Protein AF-A0A3N1XYR2-F1 (afdb_monomer_lite)

pLDDT: mean 79.7, std 15.83, range [36.19, 97.31]

Radius of gyration: 29.81 Å; chains: 1; bounding box: 100×72×45 Å

Organism: NCBI:txid1329262

Sequence (202 aa):
MKIKHLEKHWIRKGLLITAIFILFFIIYYNVDYFLSKDEPKESEIMEESDFTYITKQVIDYENDNGKDRNVWETKHSILDSVSFLYKNNKYERDVAGGGIEPIVAFSPETYPETYSFKEQLTESKISGIIYELDLKASERYVASLLNHGYSMRRKILTSVYAEVYLQDAGGDVFRIFCLSDKMLMAQLDEDAPMPSAESYFK

Foldseek 3Di:
DCPVVVVVVVVVVVVVVVVVVVVVVVVVVVVCVVVVVPPDDPDDDDPPPPQKAFAKWKWFQPDDPRDDIWIWTWIAGPVVRWIFIDIPNHTDGTADDDDPAHWDDADLVPDPDADDCPPQQPPDPPDSFKGQAAQVSLSNVVNNQVVVPWDWRMWMIHRFWIWTWTAHPVRWIKIWIHGRGMIGIDIDDPPDDDDDSCVVRD

Secondary structure (DSSP, 8-state):
--HHHHHHHHHHHHHHHHHHHHHHHHHHHHHHHHHGGG---S-------S-EEEEEEEEE--SGGGS--EEEEEEEETTTTEEEEEETTEEEEEEPPPPSPPPP---GGG--SPPP-TTT--B-TTTSSEE---HHHHHHHHHHHHHTT-EEEEEEEESS-EEEEEE-TTS-EEEEEE-SS-EEEEEPPTT-PPPPGGGGG-

Structure (mmCIF, N/CA/C/O backbone):
data_AF-A0A3N1XYR2-F1
#
_entry.id   AF-A0A3N1XYR2-F1
#
loop_
_atom_site.group_PDB
_atom_site.id
_atom_site.type_symbol
_atom_site.label_atom_id
_atom_site.label_alt_id
_atom_site.label_comp_id
_atom_site.label_asym_id
_atom_site.label_entity_id
_atom_site.label_seq_id
_atom_site.pdbx_PDB_ins_code
_atom_site.Cartn_x
_atom_site.Cartn_y
_atom_site.Cartn_z
_atom_site.occupancy
_atom_site.B_iso_or_equiv
_atom_site.auth_seq_id
_atom_site.auth_comp_id
_atom_site.auth_asym_id
_atom_site.auth_atom_id
_atom_site.pdbx_PDB_model_num
ATOM 1 N N . MET A 1 1 ? 73.958 53.771 -2.708 1.00 56.56 1 MET A N 1
ATOM 2 C CA . MET A 1 1 ? 72.814 53.197 -1.959 1.00 56.56 1 MET A CA 1
ATOM 3 C C . MET A 1 1 ? 71.619 52.916 -2.895 1.00 56.56 1 MET A C 1
ATOM 5 O O . MET A 1 1 ? 70.591 53.560 -2.780 1.00 56.56 1 MET A O 1
ATOM 9 N N . LYS A 1 2 ? 71.754 51.992 -3.866 1.00 55.88 2 LYS A N 1
ATOM 10 C CA . LYS A 1 2 ? 70.680 51.620 -4.829 1.00 55.88 2 LYS A CA 1
ATOM 11 C C . LYS A 1 2 ? 70.432 50.101 -4.945 1.00 55.88 2 LYS A C 1
ATOM 13 O O . LYS A 1 2 ? 69.405 49.694 -5.468 1.00 55.88 2 LYS A O 1
ATOM 18 N N . ILE A 1 3 ? 71.325 49.270 -4.399 1.00 56.00 3 ILE A N 1
ATOM 19 C CA . ILE A 1 3 ? 71.298 47.804 -4.557 1.00 56.00 3 ILE A CA 1
ATOM 20 C C . ILE A 1 3 ? 70.192 47.155 -3.699 1.00 56.00 3 ILE A C 1
ATOM 22 O O . ILE A 1 3 ? 69.426 46.340 -4.203 1.00 56.00 3 ILE A O 1
ATOM 26 N N . LYS A 1 4 ? 69.978 47.625 -2.459 1.00 56.88 4 LYS A N 1
ATOM 27 C CA . LYS A 1 4 ? 68.936 47.089 -1.553 1.00 56.88 4 LYS A CA 1
ATOM 28 C C . LYS A 1 4 ? 67.496 47.245 -2.073 1.00 56.88 4 LYS A C 1
ATOM 30 O O . LYS A 1 4 ? 66.604 46.514 -1.650 1.00 56.88 4 LYS A O 1
ATOM 35 N N . HIS A 1 5 ? 67.244 48.203 -2.970 1.00 57.28 5 HIS A N 1
ATOM 36 C CA . HIS A 1 5 ? 65.897 48.452 -3.496 1.00 57.28 5 HIS A CA 1
ATOM 37 C C . HIS A 1 5 ? 65.541 47.526 -4.673 1.00 57.28 5 HIS A C 1
ATOM 39 O O . HIS A 1 5 ? 64.366 47.214 -4.872 1.00 57.28 5 HIS A O 1
ATOM 45 N N . LEU A 1 6 ? 66.551 47.057 -5.414 1.00 57.03 6 LEU A N 1
ATOM 46 C CA . LEU A 1 6 ? 66.394 46.070 -6.483 1.00 57.03 6 LEU A CA 1
ATOM 47 C C . LEU A 1 6 ? 66.132 44.676 -5.902 1.00 57.03 6 LEU A C 1
ATOM 49 O O . LEU A 1 6 ? 65.181 44.023 -6.321 1.00 57.03 6 LEU A O 1
ATOM 53 N N . GLU A 1 7 ? 66.873 44.262 -4.872 1.00 59.50 7 GLU A N 1
ATOM 54 C CA . GLU A 1 7 ? 66.685 42.954 -4.216 1.00 59.50 7 GLU A CA 1
ATOM 55 C C . GLU A 1 7 ? 65.266 42.774 -3.657 1.00 59.50 7 GLU A C 1
ATOM 57 O O . GLU A 1 7 ? 64.618 41.755 -3.892 1.00 59.50 7 GLU A O 1
ATOM 62 N N . LYS A 1 8 ? 64.714 43.806 -3.006 1.00 63.66 8 LYS A N 1
ATOM 63 C CA . LYS A 1 8 ? 63.348 43.763 -2.458 1.00 63.66 8 LYS A CA 1
ATOM 64 C C . LYS A 1 8 ? 62.274 43.657 -3.549 1.00 63.66 8 LYS A C 1
ATOM 66 O O . LYS A 1 8 ? 61.206 43.097 -3.305 1.00 63.66 8 LYS A O 1
ATOM 71 N N . HIS A 1 9 ? 62.546 44.172 -4.751 1.00 66.50 9 HIS A N 1
ATOM 72 C CA . HIS A 1 9 ? 61.637 44.054 -5.890 1.00 66.50 9 HIS A CA 1
ATOM 73 C C . HIS A 1 9 ? 61.650 42.635 -6.478 1.00 66.50 9 HIS A C 1
ATOM 75 O O . HIS A 1 9 ? 60.581 42.093 -6.775 1.00 66.50 9 HIS A O 1
ATOM 81 N N . TRP A 1 10 ? 62.830 42.025 -6.610 1.00 71.25 10 TRP A N 1
ATOM 82 C CA . TRP A 1 10 ? 62.974 40.655 -7.107 1.00 71.25 10 TRP A CA 1
ATOM 83 C C . TRP A 1 10 ? 62.376 39.628 -6.141 1.00 71.25 10 TRP A C 1
ATOM 85 O O . TRP A 1 10 ? 61.645 38.745 -6.581 1.00 71.25 10 TRP A O 1
ATOM 95 N N . ILE A 1 11 ? 62.552 39.819 -4.828 1.00 72.19 11 ILE A N 1
ATOM 96 C CA . ILE A 1 11 ? 61.941 38.960 -3.798 1.00 72.19 11 ILE A CA 1
ATOM 97 C C . ILE A 1 11 ? 60.405 39.028 -3.849 1.00 72.19 11 ILE A C 1
ATOM 99 O O . ILE A 1 11 ? 59.736 38.000 -3.788 1.00 72.19 11 ILE A O 1
ATOM 103 N N . ARG A 1 12 ? 59.822 40.225 -4.024 1.00 70.94 12 ARG A N 1
ATOM 104 C CA . ARG A 1 12 ? 58.359 40.393 -4.139 1.00 70.94 12 ARG A CA 1
ATOM 105 C C . ARG A 1 12 ? 57.783 39.760 -5.408 1.00 70.94 12 ARG A C 1
ATOM 107 O O . ARG A 1 12 ? 56.710 39.171 -5.348 1.00 70.94 12 ARG A O 1
ATOM 114 N N . LYS A 1 13 ? 58.489 39.866 -6.539 1.00 75.62 13 LYS A N 1
ATOM 115 C CA . LYS A 1 13 ? 58.089 39.214 -7.798 1.00 75.62 13 LYS A CA 1
ATOM 116 C C . LYS A 1 13 ? 58.201 37.689 -7.705 1.00 75.62 13 LYS A C 1
ATOM 118 O O . LYS A 1 13 ? 57.299 37.005 -8.173 1.00 75.62 13 LYS A O 1
ATOM 123 N N . GLY A 1 14 ? 59.242 37.174 -7.047 1.00 77.50 14 GLY A N 1
ATOM 124 C CA . GLY A 1 14 ? 59.397 35.742 -6.776 1.00 77.50 14 GLY A CA 1
ATOM 125 C C . GLY A 1 14 ? 58.247 35.182 -5.937 1.00 77.50 14 GLY A C 1
ATOM 126 O O . GLY A 1 14 ? 57.616 34.219 -6.349 1.00 77.50 14 GLY A O 1
ATOM 127 N N . LEU A 1 15 ? 57.899 35.847 -4.829 1.00 80.06 15 LEU A N 1
ATOM 128 C CA . LEU A 1 15 ? 56.771 35.456 -3.968 1.00 80.06 15 LEU A CA 1
ATOM 129 C C . LEU A 1 15 ? 55.428 35.420 -4.710 1.00 80.06 15 LEU A C 1
ATOM 131 O O . LEU A 1 15 ? 54.636 34.506 -4.490 1.00 80.06 15 LEU A O 1
ATOM 135 N N . LEU A 1 16 ? 55.181 36.385 -5.603 1.00 81.00 16 LEU A N 1
ATOM 136 C CA . LEU A 1 16 ? 53.960 36.420 -6.410 1.00 81.00 16 LEU A CA 1
ATOM 137 C C . LEU A 1 16 ? 53.883 35.220 -7.367 1.00 81.00 16 LEU A C 1
ATOM 139 O O . LEU A 1 16 ? 52.841 34.582 -7.472 1.00 81.00 16 LEU A O 1
ATOM 143 N N . ILE A 1 17 ? 54.992 34.892 -8.036 1.00 83.06 17 ILE A N 1
ATOM 144 C CA . ILE A 1 17 ? 55.057 33.757 -8.966 1.00 83.06 17 ILE A CA 1
ATOM 145 C C . ILE A 1 17 ? 54.845 32.442 -8.209 1.00 83.06 17 ILE A C 1
ATOM 147 O O . ILE A 1 17 ? 54.039 31.621 -8.639 1.00 83.06 17 ILE A O 1
ATOM 151 N N . THR A 1 18 ? 55.486 32.262 -7.051 1.00 82.31 18 THR A N 1
ATOM 152 C CA . THR A 1 18 ? 55.296 31.059 -6.227 1.00 82.31 18 THR A CA 1
ATOM 153 C C . THR A 1 18 ? 53.848 30.917 -5.753 1.00 82.31 18 THR A C 1
ATOM 155 O O . THR A 1 18 ? 53.301 29.819 -5.796 1.00 82.31 18 THR A O 1
ATOM 158 N N . ALA A 1 19 ? 53.193 32.015 -5.361 1.00 83.19 19 ALA A N 1
ATOM 159 C CA . ALA A 1 19 ? 51.785 31.992 -4.963 1.00 83.19 19 ALA A CA 1
ATOM 160 C C . ALA A 1 19 ? 50.853 31.584 -6.119 1.00 83.19 19 ALA A C 1
ATOM 162 O O . ALA A 1 19 ? 49.923 30.809 -5.908 1.00 83.19 19 ALA A O 1
ATOM 163 N N . ILE A 1 20 ? 51.129 32.048 -7.344 1.00 86.62 20 ILE A N 1
ATOM 164 C CA . ILE A 1 20 ? 50.373 31.656 -8.545 1.00 86.62 20 ILE A CA 1
ATOM 165 C C . ILE A 1 20 ? 50.565 30.164 -8.846 1.00 86.62 20 ILE A C 1
ATOM 167 O O . ILE A 1 20 ? 49.587 29.478 -9.134 1.00 86.62 20 ILE A O 1
ATOM 171 N N . PHE A 1 21 ? 51.791 29.645 -8.733 1.00 85.31 21 PHE A N 1
ATOM 172 C CA . PHE A 1 21 ? 52.062 28.215 -8.918 1.00 85.31 21 PHE A CA 1
ATOM 173 C C . PHE A 1 21 ? 51.340 27.348 -7.882 1.00 85.31 21 PHE A C 1
ATOM 175 O O . PHE A 1 21 ? 50.757 26.333 -8.249 1.00 85.31 21 PHE A O 1
ATOM 182 N N . ILE A 1 22 ? 51.319 27.762 -6.610 1.00 86.44 22 ILE A N 1
ATOM 183 C CA . ILE A 1 22 ? 50.578 27.055 -5.555 1.00 86.44 22 ILE A CA 1
ATOM 184 C C . ILE A 1 22 ? 49.074 27.068 -5.855 1.00 86.44 22 ILE A C 1
ATOM 186 O O . ILE A 1 22 ? 48.427 26.033 -5.737 1.00 86.44 22 ILE A O 1
ATOM 190 N N . LEU A 1 23 ? 48.520 28.205 -6.288 1.00 84.44 23 LEU A N 1
ATOM 191 C CA . LEU A 1 23 ? 47.105 28.304 -6.651 1.00 84.44 23 LEU A CA 1
ATOM 192 C C . LEU A 1 23 ? 46.758 27.378 -7.826 1.00 84.44 23 LEU A C 1
ATOM 194 O O . LEU A 1 23 ? 45.769 26.654 -7.759 1.00 84.44 23 LEU A O 1
ATOM 198 N N . PHE A 1 24 ? 47.594 27.354 -8.869 1.00 82.00 24 PHE A N 1
ATOM 199 C CA . PHE A 1 24 ? 47.431 26.431 -9.995 1.00 82.00 24 PHE A CA 1
ATOM 200 C C . PHE A 1 24 ? 47.515 24.973 -9.557 1.00 82.00 24 PHE A C 1
ATOM 202 O O . PHE A 1 24 ? 46.719 24.164 -10.015 1.00 82.00 24 PHE A O 1
ATOM 209 N N . PHE A 1 25 ? 48.435 24.641 -8.651 1.00 80.50 25 PHE A N 1
ATOM 210 C CA . PHE A 1 25 ? 48.581 23.288 -8.125 1.00 80.50 25 PHE A CA 1
ATOM 211 C C . PHE A 1 25 ? 47.359 22.863 -7.302 1.00 80.50 25 PHE A C 1
ATOM 213 O O . PHE A 1 25 ? 46.893 21.739 -7.443 1.00 80.50 25 PHE A O 1
ATOM 220 N N . ILE A 1 26 ? 46.789 23.772 -6.501 1.00 80.12 26 ILE A N 1
ATOM 221 C CA . ILE A 1 26 ? 45.540 23.536 -5.763 1.00 80.12 26 ILE A CA 1
ATOM 222 C C . ILE A 1 26 ? 44.378 23.328 -6.736 1.00 80.12 26 ILE A C 1
ATOM 224 O O . ILE A 1 26 ? 43.613 22.387 -6.552 1.00 80.12 26 ILE A O 1
ATOM 228 N N . ILE A 1 27 ? 44.239 24.165 -7.768 1.00 78.81 27 ILE A N 1
ATOM 229 C CA . ILE A 1 27 ? 43.181 24.006 -8.778 1.00 78.81 27 ILE A CA 1
ATOM 230 C C . ILE A 1 27 ? 43.360 22.681 -9.519 1.00 78.81 27 ILE A C 1
ATOM 232 O O . ILE A 1 27 ? 42.403 21.929 -9.619 1.00 78.81 27 ILE A O 1
ATOM 236 N N . TYR A 1 28 ? 44.576 22.365 -9.967 1.00 79.00 28 TYR A N 1
ATOM 237 C CA . TYR A 1 28 ? 44.895 21.119 -10.658 1.00 79.00 28 TYR A CA 1
ATOM 238 C C . TYR A 1 28 ? 44.553 19.897 -9.796 1.00 79.00 28 TYR A C 1
ATOM 240 O O . TYR A 1 28 ? 43.815 19.032 -10.248 1.00 79.00 28 TYR A O 1
ATOM 248 N N . TYR A 1 29 ? 44.975 19.868 -8.527 1.00 73.00 29 TYR A N 1
ATOM 249 C CA . TYR A 1 29 ? 44.638 18.770 -7.615 1.00 73.00 29 TYR A CA 1
ATOM 250 C C . TYR A 1 29 ? 43.150 18.697 -7.271 1.00 73.00 29 TYR A C 1
ATOM 252 O O . TYR A 1 29 ? 42.635 17.600 -7.102 1.00 73.00 29 TYR A O 1
ATOM 260 N N . ASN A 1 30 ? 42.443 19.826 -7.154 1.00 71.56 30 ASN A N 1
ATOM 261 C CA . ASN A 1 30 ? 40.997 19.802 -6.916 1.00 71.56 30 ASN A CA 1
ATOM 262 C C . ASN A 1 30 ? 40.219 19.380 -8.167 1.00 71.56 30 ASN A C 1
ATOM 264 O O . ASN A 1 30 ? 39.199 18.716 -8.029 1.00 71.56 30 ASN A O 1
ATOM 268 N N . VAL A 1 31 ? 40.696 19.729 -9.365 1.00 65.81 31 VAL A N 1
ATOM 269 C CA . VAL A 1 31 ? 40.122 19.291 -10.643 1.00 65.81 31 VAL A CA 1
ATOM 270 C C . VAL A 1 31 ? 40.383 17.804 -10.857 1.00 65.81 31 VAL A C 1
ATOM 272 O O . VAL A 1 31 ? 39.429 17.089 -11.121 1.00 65.81 31 VAL A O 1
ATOM 275 N N . ASP A 1 32 ? 41.601 17.304 -10.632 1.00 56.00 32 ASP A N 1
ATOM 276 C CA . ASP A 1 32 ? 41.882 15.859 -10.667 1.00 56.00 32 ASP A CA 1
ATOM 277 C C . ASP A 1 32 ? 41.123 15.108 -9.560 1.00 56.00 32 ASP A C 1
ATOM 279 O O . ASP A 1 32 ? 40.645 14.003 -9.789 1.00 56.00 32 ASP A O 1
ATOM 283 N N . TYR A 1 33 ? 40.923 15.696 -8.375 1.00 58.66 33 TYR A N 1
ATOM 284 C CA . TYR A 1 33 ? 40.083 15.108 -7.320 1.00 58.66 33 TYR A CA 1
ATOM 285 C C . TYR A 1 33 ? 38.590 15.075 -7.693 1.00 58.66 33 TYR A C 1
ATOM 287 O O . TYR A 1 33 ? 37.883 14.145 -7.308 1.00 58.66 33 TYR A O 1
ATOM 295 N N . PHE A 1 34 ? 38.102 16.069 -8.442 1.00 52.56 34 PHE A N 1
ATOM 296 C CA . PHE A 1 34 ? 36.735 16.081 -8.969 1.00 52.56 34 PHE A CA 1
ATOM 297 C C . PHE A 1 34 ? 36.566 15.125 -10.156 1.00 52.56 34 PHE A C 1
ATOM 299 O O . PHE A 1 34 ? 35.554 14.444 -10.224 1.00 52.56 34 PHE A O 1
ATOM 306 N N . LEU A 1 35 ? 37.558 15.021 -11.045 1.00 53.09 35 LEU A N 1
ATOM 307 C CA . LEU A 1 35 ? 37.514 14.160 -12.232 1.00 53.09 35 LEU A CA 1
ATOM 308 C C . LEU A 1 35 ? 37.798 12.683 -11.914 1.00 53.09 35 LEU A C 1
ATOM 310 O O . LEU A 1 35 ? 37.246 11.809 -12.567 1.00 53.09 35 LEU A O 1
ATOM 314 N N . SER A 1 36 ? 38.599 12.384 -10.886 1.00 51.91 36 SER A N 1
ATOM 315 C CA . SER A 1 36 ? 38.842 11.002 -10.423 1.00 51.91 36 SER A CA 1
ATOM 316 C C . SER A 1 36 ? 37.710 10.429 -9.567 1.00 51.91 36 SER A C 1
ATOM 318 O O . SER A 1 36 ? 37.694 9.230 -9.293 1.00 51.91 36 SER A O 1
ATOM 320 N N . LYS A 1 37 ? 36.744 11.258 -9.147 1.00 48.69 37 LYS A N 1
ATOM 321 C CA . LYS A 1 37 ? 35.503 10.783 -8.515 1.00 48.69 37 LYS A CA 1
ATOM 322 C C . LYS A 1 37 ? 34.481 10.230 -9.511 1.00 48.69 37 LYS A C 1
ATOM 324 O O . LYS A 1 37 ? 33.590 9.513 -9.068 1.00 48.69 37 LYS A O 1
ATOM 329 N N . ASP A 1 38 ? 34.670 10.499 -10.801 1.00 49.88 38 ASP A N 1
ATOM 330 C CA . ASP A 1 38 ? 33.810 10.046 -11.898 1.00 49.88 38 ASP A CA 1
ATOM 331 C C . ASP A 1 38 ? 34.507 9.001 -12.794 1.00 49.88 38 ASP A C 1
ATOM 333 O O . ASP A 1 38 ? 34.094 8.773 -13.930 1.00 49.88 38 ASP A O 1
ATOM 337 N N . GLU A 1 39 ? 35.561 8.330 -12.307 1.00 45.38 39 GLU A N 1
ATOM 338 C CA . GLU A 1 39 ? 36.011 7.098 -12.958 1.00 45.38 39 GLU A CA 1
ATOM 339 C C . GLU A 1 39 ? 34.993 5.984 -12.668 1.00 45.38 39 GLU A C 1
ATOM 341 O O . GLU A 1 39 ? 34.783 5.628 -11.500 1.00 45.38 39 GLU A O 1
ATOM 346 N N . PRO A 1 40 ? 34.346 5.408 -13.698 1.00 36.19 40 PRO A N 1
ATOM 347 C CA . PRO A 1 40 ? 33.392 4.341 -13.489 1.00 36.19 40 PRO A CA 1
ATOM 348 C C . PRO A 1 40 ? 34.160 3.112 -13.010 1.00 36.19 40 PRO A C 1
ATOM 350 O O . PRO A 1 40 ? 34.975 2.534 -13.731 1.00 36.19 40 PRO A O 1
ATOM 353 N N . LYS A 1 41 ? 33.884 2.693 -11.774 1.00 40.66 41 LYS A N 1
ATOM 354 C CA . LYS A 1 41 ? 34.184 1.326 -11.359 1.00 40.66 41 LYS A CA 1
ATOM 355 C C . LYS A 1 41 ? 33.387 0.401 -12.269 1.00 40.66 41 LYS A C 1
ATOM 357 O O . LYS A 1 41 ? 32.160 0.447 -12.280 1.00 40.66 41 LYS A O 1
ATOM 362 N N . GLU A 1 42 ? 34.092 -0.420 -13.039 1.00 44.69 42 GLU A N 1
ATOM 363 C CA . GLU A 1 42 ? 33.480 -1.553 -13.719 1.00 44.69 42 GLU A CA 1
ATOM 364 C C . GLU A 1 42 ? 32.695 -2.401 -12.706 1.00 44.69 42 GLU A C 1
ATOM 366 O O . GLU A 1 42 ? 33.172 -2.677 -11.606 1.00 44.69 42 GLU A O 1
ATOM 371 N N . SER A 1 43 ? 31.504 -2.806 -13.157 1.00 52.66 43 SER A N 1
ATOM 372 C CA . SER A 1 43 ? 30.446 -3.586 -12.505 1.00 52.66 43 SER A CA 1
ATOM 373 C C . SER A 1 43 ? 29.542 -2.841 -11.514 1.00 52.66 43 SER A C 1
ATOM 375 O O . SER A 1 43 ? 29.848 -2.777 -10.331 1.00 52.66 43 SER A O 1
ATOM 377 N N . GLU A 1 44 ? 28.377 -2.384 -11.991 1.00 41.62 44 GLU A N 1
ATOM 378 C CA . GLU A 1 44 ? 27.053 -2.798 -11.485 1.00 41.62 44 GLU A CA 1
ATOM 379 C C . GLU A 1 44 ? 25.921 -2.127 -12.290 1.00 41.62 44 GLU A C 1
ATOM 381 O O . GLU A 1 44 ? 25.797 -0.915 -12.280 1.00 41.62 44 GLU A O 1
ATOM 386 N N . ILE A 1 45 ? 25.112 -2.967 -12.955 1.00 44.31 45 ILE A N 1
ATOM 387 C CA . ILE A 1 45 ? 23.672 -2.817 -13.253 1.00 44.31 45 ILE A CA 1
ATOM 388 C C . ILE A 1 45 ? 23.252 -1.575 -14.068 1.00 44.31 45 ILE A C 1
ATOM 390 O O . ILE A 1 45 ? 23.389 -0.443 -13.633 1.00 44.31 45 ILE A O 1
ATOM 394 N N . MET A 1 46 ? 22.674 -1.838 -15.249 1.00 40.41 46 MET A N 1
ATOM 395 C CA . MET A 1 46 ? 21.991 -0.888 -16.142 1.00 40.41 46 MET A CA 1
ATOM 396 C C . MET A 1 46 ? 21.425 0.343 -15.415 1.00 40.41 46 MET A C 1
ATOM 398 O O . MET A 1 46 ? 20.527 0.201 -14.586 1.00 40.41 46 MET A O 1
ATOM 402 N N . GLU A 1 47 ? 21.889 1.539 -15.789 1.00 45.47 47 GLU A N 1
ATOM 403 C CA . GLU A 1 47 ? 21.126 2.767 -15.566 1.00 45.47 47 GLU A CA 1
ATOM 404 C C . GLU A 1 47 ? 19.758 2.585 -16.240 1.00 45.47 47 GLU A C 1
ATOM 406 O O . GLU A 1 47 ? 19.652 2.516 -17.467 1.00 45.47 47 GLU A O 1
ATOM 411 N N . GLU A 1 48 ? 18.719 2.405 -15.419 1.00 51.03 48 GLU A N 1
ATOM 412 C CA . GLU A 1 48 ? 17.320 2.387 -15.839 1.00 51.03 48 GLU A CA 1
ATOM 413 C C . GLU A 1 48 ? 17.043 3.657 -16.644 1.00 51.03 48 GLU A C 1
ATOM 415 O O . GLU A 1 48 ? 17.065 4.765 -16.117 1.00 51.03 48 GLU A O 1
ATOM 420 N N . SER A 1 49 ? 16.787 3.489 -17.939 1.00 50.06 49 SER A N 1
ATOM 421 C CA . SER A 1 49 ? 16.342 4.561 -18.822 1.00 50.06 49 SER A CA 1
ATOM 422 C C . SER A 1 49 ? 15.131 5.291 -18.227 1.00 50.06 49 SER A C 1
ATOM 424 O O . SER A 1 49 ? 14.213 4.625 -17.740 1.00 50.06 49 SER A O 1
ATOM 426 N N . ASP A 1 50 ? 15.096 6.621 -18.373 1.00 60.25 50 ASP A N 1
ATOM 427 C CA . ASP A 1 50 ? 14.073 7.605 -17.947 1.00 60.25 50 ASP A CA 1
ATOM 428 C C . ASP A 1 50 ? 12.592 7.303 -18.321 1.00 60.25 50 ASP A C 1
ATOM 430 O O . ASP A 1 50 ? 11.710 8.141 -18.142 1.00 60.25 50 ASP A O 1
ATOM 434 N N . PHE A 1 51 ? 12.276 6.117 -18.845 1.00 72.69 51 PHE A N 1
ATOM 435 C CA . PHE A 1 51 ? 10.968 5.719 -19.376 1.00 72.69 51 PHE A CA 1
ATOM 436 C C . PHE A 1 51 ? 10.372 4.490 -18.673 1.00 72.69 51 PHE A C 1
ATOM 438 O O . PHE A 1 51 ? 9.666 3.694 -19.301 1.00 72.69 51 PHE A O 1
ATOM 445 N N . THR A 1 52 ? 10.661 4.317 -17.381 1.00 80.25 52 THR A N 1
ATOM 446 C CA . THR A 1 52 ? 10.077 3.251 -16.555 1.00 80.25 52 THR A CA 1
ATOM 447 C C . THR A 1 52 ? 9.124 3.805 -15.495 1.00 80.25 52 THR A C 1
ATOM 449 O O . THR A 1 52 ? 9.409 4.809 -14.847 1.00 80.25 52 THR A O 1
ATOM 452 N N . TYR A 1 53 ? 7.979 3.143 -15.305 1.00 85.31 53 TYR A N 1
ATOM 453 C CA . TYR A 1 53 ? 6.985 3.503 -14.284 1.00 85.31 53 TYR A CA 1
ATOM 454 C C . TYR A 1 53 ? 6.747 2.341 -13.334 1.00 85.31 53 TYR A C 1
ATOM 456 O O . TYR A 1 53 ? 6.543 1.210 -13.777 1.00 85.31 53 TYR A O 1
ATOM 464 N N . ILE A 1 54 ? 6.702 2.620 -12.030 1.00 87.19 54 ILE A N 1
ATOM 465 C CA . ILE A 1 54 ? 6.168 1.665 -11.056 1.00 87.19 54 ILE A CA 1
ATOM 466 C C . ILE A 1 54 ? 4.649 1.631 -11.237 1.00 87.19 54 ILE A C 1
ATOM 468 O O . ILE A 1 54 ? 3.971 2.641 -11.050 1.00 87.19 54 ILE A O 1
ATOM 472 N N . THR A 1 55 ? 4.128 0.463 -11.600 1.00 88.88 55 THR A N 1
ATOM 473 C CA . THR A 1 55 ? 2.699 0.232 -11.903 1.00 88.88 55 THR A CA 1
ATOM 474 C C . THR A 1 55 ? 1.987 -0.520 -10.779 1.00 88.88 55 THR A C 1
ATOM 476 O O . THR A 1 55 ? 0.768 -0.436 -10.615 1.00 88.88 55 THR A O 1
ATOM 479 N N . LYS A 1 56 ? 2.759 -1.237 -9.955 1.00 92.94 56 LYS A N 1
ATOM 480 C CA . LYS A 1 56 ? 2.290 -1.916 -8.751 1.00 92.94 56 LYS A CA 1
ATOM 481 C C . LYS A 1 56 ? 3.422 -2.027 -7.745 1.00 92.94 56 LYS A C 1
ATOM 483 O O . LYS A 1 56 ? 4.537 -2.374 -8.128 1.00 92.94 56 LYS A O 1
ATOM 488 N N . GLN A 1 57 ? 3.126 -1.785 -6.475 1.00 94.88 57 GLN A N 1
ATOM 489 C CA . GLN A 1 57 ? 4.077 -1.924 -5.377 1.00 94.88 57 GLN A CA 1
ATOM 490 C C . GLN A 1 57 ? 3.415 -2.663 -4.214 1.00 94.88 57 GLN A C 1
ATOM 492 O O . GLN A 1 57 ? 2.289 -2.349 -3.838 1.00 94.88 57 GLN A O 1
ATOM 497 N N . VAL A 1 58 ? 4.110 -3.635 -3.632 1.00 95.12 58 VAL A N 1
ATOM 498 C CA . VAL A 1 58 ? 3.721 -4.307 -2.390 1.00 95.12 58 VAL A CA 1
ATOM 499 C C . VAL A 1 58 ? 4.857 -4.133 -1.392 1.00 95.12 58 VAL A C 1
ATOM 501 O O . VAL A 1 58 ? 5.950 -4.650 -1.601 1.00 95.12 58 VAL A O 1
ATOM 504 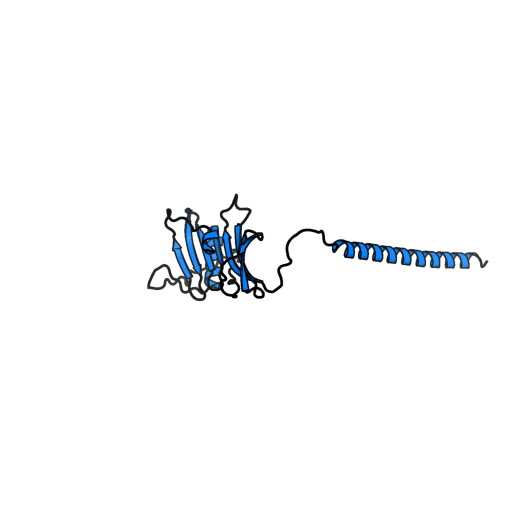N N . ILE A 1 59 ? 4.596 -3.408 -0.309 1.00 94.31 59 ILE A N 1
ATOM 505 C CA . ILE A 1 59 ? 5.521 -3.213 0.806 1.00 94.31 59 ILE A CA 1
ATOM 506 C C . ILE A 1 59 ? 5.059 -4.094 1.956 1.00 94.31 59 ILE A C 1
ATOM 508 O O . ILE A 1 59 ? 3.987 -3.884 2.524 1.00 94.31 59 ILE A O 1
ATOM 512 N N . ASP A 1 60 ? 5.878 -5.074 2.294 1.00 92.38 60 ASP A N 1
ATOM 513 C CA . ASP A 1 60 ? 5.652 -6.008 3.378 1.00 92.38 60 ASP A CA 1
ATOM 514 C C . ASP A 1 60 ? 6.527 -5.644 4.582 1.00 92.38 60 ASP A C 1
ATOM 516 O O . ASP A 1 60 ? 7.753 -5.534 4.473 1.00 92.38 60 ASP A O 1
ATOM 520 N N . TYR A 1 61 ? 5.875 -5.425 5.719 1.00 88.25 61 TYR A N 1
ATOM 521 C CA . TYR A 1 61 ? 6.491 -4.966 6.962 1.00 88.25 61 TYR A CA 1
ATOM 522 C C . TYR A 1 61 ? 6.706 -6.123 7.950 1.00 88.25 61 TYR A C 1
ATOM 524 O O . TYR A 1 61 ? 7.233 -5.902 9.038 1.00 88.25 61 TYR A O 1
ATOM 532 N N . GLU A 1 62 ? 6.321 -7.351 7.586 1.00 77.75 62 GLU A N 1
ATOM 533 C CA . GLU A 1 62 ? 6.380 -8.517 8.477 1.00 77.75 62 GLU A CA 1
ATOM 534 C C . GLU A 1 62 ? 7.777 -9.150 8.604 1.00 77.75 62 GLU A C 1
ATOM 536 O O . GLU A 1 62 ? 7.968 -10.050 9.420 1.00 77.75 62 GLU A O 1
ATOM 541 N N . ASN A 1 63 ? 8.766 -8.707 7.822 1.00 59.12 63 ASN A N 1
ATOM 542 C CA . ASN A 1 63 ? 10.037 -9.420 7.703 1.00 59.12 63 ASN A CA 1
ATOM 543 C C . ASN A 1 63 ? 11.062 -9.100 8.821 1.00 59.12 63 ASN A C 1
ATOM 545 O O . ASN A 1 63 ? 11.255 -7.951 9.219 1.00 59.12 63 ASN A O 1
ATOM 549 N N . ASP A 1 64 ? 11.711 -10.167 9.313 1.00 45.97 64 ASP A N 1
ATOM 550 C CA . ASP A 1 64 ? 12.887 -10.259 10.197 1.00 45.97 64 ASP A CA 1
ATOM 551 C C . ASP A 1 64 ? 13.174 -9.057 11.121 1.00 45.97 64 ASP A C 1
ATOM 553 O O . ASP A 1 64 ? 14.013 -8.196 10.852 1.00 45.97 64 ASP A O 1
ATOM 557 N N . ASN A 1 65 ? 12.547 -9.060 12.302 1.00 46.12 65 ASN A N 1
ATOM 558 C CA . ASN A 1 65 ? 12.855 -8.151 13.418 1.00 46.12 65 ASN A CA 1
ATOM 559 C C . ASN A 1 65 ? 12.556 -6.658 13.169 1.00 46.12 65 ASN A C 1
ATOM 561 O O . ASN A 1 65 ? 13.103 -5.798 13.867 1.00 46.12 65 ASN A O 1
ATOM 565 N N . GLY A 1 66 ? 11.680 -6.337 12.211 1.00 49.22 66 GLY A N 1
ATOM 566 C CA . GLY A 1 66 ? 11.099 -4.998 12.056 1.00 49.22 66 GLY A CA 1
ATOM 567 C C . GLY A 1 66 ? 12.049 -3.934 11.500 1.00 49.22 66 GLY A C 1
ATOM 568 O O . GLY A 1 66 ? 11.753 -2.744 11.618 1.00 49.22 66 GLY A O 1
ATOM 569 N N . LYS A 1 67 ? 13.192 -4.334 10.921 1.00 51.19 67 LYS A N 1
ATOM 570 C CA . LYS A 1 67 ? 14.185 -3.398 10.363 1.00 51.19 67 LYS A CA 1
ATOM 571 C C . LYS A 1 67 ? 14.198 -3.333 8.839 1.00 51.19 67 LYS A C 1
ATOM 573 O O . LYS A 1 67 ? 14.398 -2.240 8.319 1.00 51.19 67 LYS A O 1
ATOM 578 N N . ASP A 1 68 ? 13.894 -4.431 8.148 1.00 65.50 68 ASP A N 1
ATOM 579 C CA . ASP A 1 68 ? 13.932 -4.481 6.686 1.00 65.50 68 ASP A CA 1
ATOM 580 C C . ASP A 1 68 ? 12.544 -4.771 6.106 1.00 65.50 68 ASP A C 1
ATOM 582 O O . ASP A 1 68 ? 11.948 -5.824 6.330 1.00 65.50 68 ASP A O 1
ATOM 586 N N . ARG A 1 69 ? 12.020 -3.804 5.346 1.00 82.50 69 ARG A N 1
ATOM 587 C CA . ARG A 1 69 ? 10.764 -3.949 4.602 1.00 82.50 69 ARG A CA 1
ATOM 588 C C . ARG A 1 69 ? 11.058 -4.680 3.300 1.00 82.50 69 ARG A C 1
ATOM 590 O O . ARG A 1 69 ? 11.970 -4.288 2.575 1.00 82.50 69 ARG A O 1
ATOM 597 N N . ASN A 1 70 ? 10.259 -5.689 2.975 1.00 89.62 70 ASN A N 1
ATOM 598 C CA . ASN A 1 70 ? 10.318 -6.318 1.662 1.00 89.62 70 ASN A CA 1
ATOM 599 C C . ASN A 1 70 ? 9.454 -5.529 0.686 1.00 89.62 70 ASN A C 1
ATOM 601 O O . ASN A 1 70 ? 8.236 -5.475 0.834 1.00 89.62 70 ASN A O 1
ATOM 605 N N . VAL A 1 71 ? 10.076 -4.951 -0.329 1.00 93.31 71 VAL A N 1
ATOM 606 C CA . VAL A 1 71 ? 9.401 -4.185 -1.371 1.00 93.31 71 VAL A CA 1
ATOM 607 C C . VAL A 1 71 ? 9.393 -5.005 -2.651 1.00 93.31 71 VAL A C 1
ATOM 609 O O . VAL A 1 71 ? 10.447 -5.377 -3.157 1.00 93.31 71 VAL A O 1
ATOM 612 N N . TRP A 1 72 ? 8.208 -5.291 -3.171 1.00 94.25 72 TRP A N 1
ATOM 613 C CA . TRP A 1 72 ? 8.014 -5.888 -4.486 1.00 94.25 72 TRP A CA 1
ATOM 614 C C . TRP A 1 72 ? 7.412 -4.854 -5.421 1.00 94.25 72 TRP A C 1
ATOM 616 O O . TRP A 1 72 ? 6.440 -4.195 -5.055 1.00 94.25 72 TRP A O 1
ATOM 626 N N . GLU A 1 73 ? 7.949 -4.726 -6.626 1.00 93.75 73 GLU A N 1
ATOM 627 C CA . GLU A 1 73 ? 7.546 -3.692 -7.578 1.00 93.75 73 GLU A CA 1
ATOM 628 C C . GLU A 1 73 ? 7.465 -4.245 -8.988 1.00 93.75 73 GLU A C 1
ATOM 630 O O . GLU A 1 73 ? 8.348 -4.972 -9.432 1.00 93.75 73 GLU A O 1
ATOM 635 N N . THR A 1 74 ? 6.429 -3.856 -9.723 1.00 92.31 74 THR A N 1
ATOM 636 C CA . THR A 1 74 ? 6.413 -4.007 -11.178 1.00 92.31 74 THR A CA 1
ATOM 637 C C . THR A 1 74 ? 6.783 -2.686 -11.822 1.00 92.31 74 THR A C 1
ATOM 639 O O . THR A 1 74 ? 6.064 -1.697 -11.650 1.00 92.31 74 THR A O 1
ATOM 642 N N . LYS A 1 75 ? 7.869 -2.684 -12.594 1.00 90.50 75 LYS A N 1
ATOM 643 C CA . LYS A 1 75 ? 8.284 -1.548 -13.419 1.00 90.50 75 LYS A CA 1
ATOM 644 C C . LYS A 1 75 ? 7.943 -1.831 -14.876 1.00 90.50 75 LYS A C 1
ATOM 646 O O . LYS A 1 75 ? 8.314 -2.878 -15.398 1.00 90.50 75 LYS A O 1
ATOM 651 N N . HIS A 1 76 ? 7.214 -0.932 -15.523 1.00 88.75 76 HIS A N 1
ATOM 652 C CA . HIS A 1 76 ? 6.873 -1.035 -16.941 1.00 88.75 76 HIS A CA 1
ATOM 653 C C . HIS A 1 76 ? 7.785 -0.129 -17.770 1.00 88.75 76 HIS A C 1
ATOM 655 O O . HIS A 1 76 ? 7.812 1.077 -17.522 1.00 88.75 76 HIS A O 1
ATOM 661 N N . SER A 1 77 ? 8.508 -0.701 -18.736 1.00 86.25 77 SER A N 1
ATOM 662 C CA . SER A 1 77 ? 9.294 0.036 -19.735 1.00 86.25 77 SER A CA 1
ATOM 663 C C . SER A 1 77 ? 8.386 0.454 -20.886 1.00 86.25 77 SER A C 1
ATOM 665 O O . SER A 1 77 ? 7.851 -0.404 -21.589 1.00 86.25 77 SER A O 1
ATOM 667 N N . ILE A 1 78 ? 8.236 1.763 -21.117 1.00 81.75 78 ILE A N 1
ATOM 668 C CA . ILE A 1 78 ? 7.494 2.264 -22.288 1.00 81.75 78 ILE A CA 1
ATOM 669 C C . ILE A 1 78 ? 8.193 1.860 -23.591 1.00 81.75 78 ILE A C 1
ATOM 671 O O . ILE A 1 78 ? 7.525 1.556 -24.577 1.00 81.75 78 ILE A O 1
ATOM 675 N N . LEU A 1 79 ? 9.529 1.861 -23.603 1.00 81.69 79 LEU A N 1
ATOM 676 C CA . LEU A 1 79 ? 10.317 1.592 -24.807 1.00 81.69 79 LEU A CA 1
ATOM 677 C C . LEU A 1 79 ? 10.121 0.159 -25.295 1.00 81.69 79 LEU A C 1
ATOM 679 O O . LEU A 1 79 ? 9.875 -0.066 -26.479 1.00 81.69 79 LEU A O 1
ATOM 683 N N . ASP A 1 80 ? 10.186 -0.789 -24.367 1.00 79.94 80 ASP A N 1
ATOM 684 C CA . ASP A 1 80 ? 10.123 -2.213 -24.691 1.00 79.94 80 ASP A CA 1
ATOM 685 C C . ASP A 1 80 ? 8.692 -2.752 -24.621 1.00 79.94 80 ASP A C 1
ATOM 687 O O . ASP A 1 80 ? 8.416 -3.841 -25.117 1.00 79.94 80 ASP A O 1
ATOM 691 N N . SER A 1 81 ? 7.765 -1.992 -24.019 1.00 82.62 81 SER A N 1
ATOM 692 C CA . SER A 1 81 ? 6.408 -2.448 -23.687 1.00 82.62 81 SER A CA 1
ATOM 693 C C . SER A 1 81 ? 6.408 -3.737 -22.849 1.00 82.62 81 SER A C 1
ATOM 695 O O . SER A 1 81 ? 5.495 -4.559 -22.945 1.00 82.62 81 SER A O 1
ATOM 697 N N . VAL A 1 82 ? 7.441 -3.911 -22.018 1.00 85.88 82 VAL A N 1
ATOM 698 C CA . VAL A 1 82 ? 7.635 -5.060 -21.123 1.00 85.88 82 VAL A CA 1
ATOM 699 C C . VAL A 1 82 ? 7.574 -4.592 -19.674 1.00 85.88 82 VAL A C 1
ATOM 701 O O . VAL A 1 82 ? 8.022 -3.495 -19.331 1.00 85.88 82 VAL A O 1
ATOM 704 N N . SER A 1 83 ? 7.009 -5.438 -18.815 1.00 89.50 83 SER A N 1
ATOM 705 C CA . SER A 1 83 ? 7.003 -5.239 -17.373 1.00 89.50 83 SER A CA 1
ATOM 706 C C . SER A 1 83 ? 7.957 -6.207 -16.688 1.00 89.50 83 SER A C 1
ATOM 708 O O . SER A 1 83 ? 8.020 -7.391 -17.013 1.00 89.50 83 SER A O 1
ATOM 710 N N . PHE A 1 84 ? 8.662 -5.693 -15.692 1.00 90.94 84 PHE A N 1
ATOM 711 C CA . PHE A 1 84 ? 9.679 -6.408 -14.941 1.00 90.94 84 PHE A CA 1
ATOM 712 C C . PHE A 1 84 ? 9.318 -6.390 -13.460 1.00 90.94 84 PHE A C 1
ATOM 714 O O . PHE A 1 84 ? 8.936 -5.348 -12.918 1.00 90.94 84 PHE A O 1
ATOM 721 N N . LEU A 1 85 ? 9.431 -7.542 -12.807 1.00 91.94 85 LEU A N 1
ATOM 722 C CA . LEU A 1 85 ? 9.239 -7.681 -11.371 1.00 91.94 85 LEU A CA 1
ATOM 723 C C . LEU A 1 85 ? 10.577 -7.513 -10.658 1.00 91.94 85 LEU A C 1
ATOM 725 O O . LEU A 1 85 ? 11.555 -8.189 -10.980 1.00 91.94 85 LEU A O 1
ATOM 729 N N . TYR A 1 86 ? 10.580 -6.653 -9.650 1.00 92.88 86 TYR A N 1
ATOM 730 C CA . TYR A 1 86 ? 11.701 -6.425 -8.757 1.00 92.88 86 TYR A CA 1
ATOM 731 C C . TYR A 1 86 ? 11.315 -6.775 -7.325 1.00 92.88 86 TYR A C 1
ATOM 733 O O . TYR A 1 86 ? 10.176 -6.557 -6.903 1.00 92.88 86 TYR A O 1
ATOM 741 N N . LYS A 1 87 ? 12.290 -7.255 -6.558 1.00 92.94 87 LYS A N 1
ATOM 742 C CA . LYS A 1 87 ? 12.213 -7.427 -5.109 1.00 92.94 87 LYS A CA 1
ATOM 743 C C . LYS A 1 87 ? 13.407 -6.742 -4.461 1.00 92.94 87 LYS A C 1
ATOM 745 O O . LYS A 1 87 ? 14.551 -7.083 -4.747 1.00 92.94 87 LYS A O 1
ATOM 750 N N . ASN A 1 88 ? 13.161 -5.780 -3.576 1.00 91.50 88 ASN A N 1
ATOM 751 C CA . ASN A 1 88 ? 14.195 -4.989 -2.904 1.00 91.50 88 ASN A CA 1
ATOM 752 C C . ASN A 1 88 ? 15.218 -4.421 -3.908 1.00 91.50 88 ASN A C 1
ATOM 754 O O . ASN A 1 88 ? 16.426 -4.576 -3.731 1.00 91.50 88 ASN A O 1
ATOM 758 N N . ASN A 1 89 ? 14.715 -3.822 -4.995 1.00 88.69 89 ASN A N 1
ATOM 759 C CA . ASN A 1 89 ? 15.485 -3.297 -6.132 1.00 88.69 89 ASN A CA 1
ATOM 760 C C . ASN A 1 89 ? 16.294 -4.333 -6.938 1.00 88.69 89 ASN A C 1
ATOM 762 O O . ASN A 1 89 ? 17.074 -3.949 -7.806 1.00 88.69 89 ASN A O 1
ATOM 766 N N . LYS A 1 90 ? 16.108 -5.638 -6.710 1.00 91.62 90 LYS A N 1
ATOM 767 C CA . LYS A 1 90 ? 16.723 -6.705 -7.512 1.00 91.62 90 LYS A CA 1
ATOM 768 C C . LYS A 1 90 ? 15.724 -7.245 -8.521 1.00 91.62 90 LYS A C 1
ATOM 770 O O . LYS A 1 90 ? 14.600 -7.559 -8.148 1.00 91.62 90 LYS A O 1
ATOM 775 N N . TYR A 1 91 ? 16.136 -7.345 -9.780 1.00 92.00 91 TYR A N 1
ATOM 776 C CA . TYR A 1 91 ? 15.338 -7.968 -10.833 1.00 92.00 91 TYR A CA 1
ATOM 777 C C . TYR A 1 91 ? 15.080 -9.446 -10.506 1.00 92.00 91 TYR A C 1
ATOM 779 O O . TYR A 1 91 ? 16.013 -10.174 -10.164 1.00 92.00 91 TYR A O 1
ATOM 787 N N . GLU A 1 92 ? 13.827 -9.876 -10.634 1.00 92.62 92 GLU A N 1
ATOM 788 C CA . GLU A 1 92 ? 13.403 -11.259 -10.398 1.00 92.62 92 GLU A CA 1
ATOM 789 C C . GLU A 1 92 ? 13.024 -11.958 -11.711 1.00 92.62 92 GLU A C 1
ATOM 791 O O . GLU A 1 92 ? 13.531 -13.041 -12.005 1.00 92.62 92 GLU A O 1
ATOM 796 N N . ARG A 1 93 ? 12.112 -11.362 -12.494 1.00 91.75 93 ARG A N 1
ATOM 797 C CA . ARG A 1 93 ? 11.598 -11.933 -13.752 1.00 91.75 93 ARG A CA 1
ATOM 798 C C . ARG A 1 93 ? 10.798 -10.924 -14.572 1.00 91.75 93 ARG A C 1
ATOM 800 O O . ARG A 1 93 ? 10.300 -9.934 -14.037 1.00 91.75 93 ARG A O 1
ATOM 807 N N . ASP A 1 94 ? 10.570 -11.255 -15.835 1.00 88.81 94 ASP A N 1
ATOM 808 C CA . ASP A 1 94 ? 9.572 -10.594 -16.677 1.00 88.81 94 ASP A CA 1
ATOM 809 C C . ASP A 1 94 ? 8.158 -11.004 -16.238 1.00 88.81 94 ASP A C 1
ATOM 811 O O . ASP A 1 94 ? 7.913 -12.149 -15.838 1.00 88.81 94 ASP A O 1
ATOM 815 N N . VAL A 1 95 ? 7.211 -10.072 -16.319 1.00 85.81 95 VAL A N 1
ATOM 816 C CA . VAL A 1 95 ? 5.793 -10.303 -16.012 1.00 85.81 95 VAL A CA 1
ATOM 817 C C . VAL A 1 95 ? 4.917 -9.767 -17.137 1.00 85.81 95 VAL A C 1
ATOM 819 O O . VAL A 1 95 ? 5.272 -8.806 -17.821 1.00 85.81 95 VAL A O 1
ATOM 822 N N . ALA A 1 96 ? 3.759 -10.398 -17.349 1.00 73.94 96 ALA A N 1
ATOM 823 C CA . ALA A 1 96 ? 2.792 -9.919 -18.329 1.00 73.94 96 ALA A CA 1
ATOM 824 C C . ALA A 1 96 ? 2.357 -8.491 -17.961 1.00 73.94 96 ALA A C 1
ATOM 826 O O . ALA A 1 96 ? 1.970 -8.227 -16.822 1.00 73.94 96 ALA A O 1
ATOM 827 N N . GLY A 1 97 ? 2.481 -7.569 -18.918 1.00 62.12 97 GLY A N 1
ATOM 828 C CA . GLY A 1 97 ? 2.317 -6.140 -18.676 1.00 62.12 97 GLY A CA 1
ATOM 829 C C . GLY A 1 97 ? 0.931 -5.759 -18.153 1.00 62.12 97 GLY A C 1
ATOM 830 O O . GLY A 1 97 ? -0.087 -6.119 -18.743 1.00 62.12 97 GLY A O 1
ATOM 831 N N . GLY A 1 98 ? 0.919 -4.992 -17.060 1.00 61.59 98 GLY A N 1
ATOM 832 C CA . GLY A 1 98 ? -0.193 -4.133 -16.645 1.00 61.59 98 GLY A CA 1
ATOM 833 C C . GLY A 1 98 ? -0.003 -2.710 -17.183 1.00 61.59 98 GLY A C 1
ATOM 834 O O . GLY A 1 98 ? 1.072 -2.380 -17.676 1.00 61.59 98 GLY A O 1
ATOM 835 N N . GLY A 1 99 ? -1.059 -1.889 -17.131 1.00 61.88 99 GLY A N 1
ATOM 836 C CA . GLY A 1 99 ? -1.113 -0.561 -17.761 1.00 61.88 99 GLY A CA 1
ATOM 837 C C . GLY A 1 99 ? 0.037 0.390 -17.399 1.00 61.88 99 GLY A C 1
ATOM 838 O O . GLY A 1 99 ? 0.700 0.233 -16.384 1.00 61.88 99 GLY A O 1
ATOM 839 N N . ILE A 1 100 ? 0.240 1.416 -18.228 1.00 71.00 100 ILE A N 1
ATOM 840 C CA . ILE A 1 100 ? 1.319 2.422 -18.116 1.00 71.00 100 ILE A CA 1
ATOM 841 C C . ILE A 1 100 ? 1.103 3.469 -17.011 1.00 71.00 100 ILE A C 1
ATOM 843 O O . ILE A 1 100 ? 1.822 4.464 -16.933 1.00 71.00 100 ILE A O 1
ATOM 847 N N . GLU A 1 101 ? 0.063 3.305 -16.205 1.00 81.75 101 GLU A N 1
ATOM 848 C CA . GLU A 1 101 ? -0.331 4.299 -15.219 1.00 81.75 101 GLU A CA 1
ATOM 849 C C . GLU A 1 101 ? 0.551 4.177 -13.968 1.00 81.75 101 GLU A C 1
ATOM 851 O O . GLU A 1 101 ? 0.729 3.069 -13.449 1.00 81.75 101 GLU A O 1
ATOM 856 N N . PRO A 1 102 ? 1.099 5.294 -13.457 1.00 82.00 102 PRO A N 1
ATOM 857 C CA . PRO A 1 102 ? 1.847 5.272 -12.212 1.00 82.00 102 PRO A CA 1
ATOM 858 C C . PRO A 1 102 ? 0.932 4.890 -11.046 1.00 82.00 102 PRO A C 1
ATOM 860 O O . PRO A 1 102 ? -0.273 5.155 -11.064 1.00 82.00 102 PRO A O 1
ATOM 863 N N . ILE A 1 103 ? 1.518 4.304 -10.004 1.00 90.44 103 ILE A N 1
ATOM 864 C CA . ILE A 1 103 ? 0.806 4.037 -8.752 1.00 90.44 103 ILE A CA 1
ATOM 865 C C . ILE A 1 103 ? 0.204 5.310 -8.137 1.00 90.44 103 ILE A C 1
ATOM 867 O O . ILE A 1 103 ? 0.753 6.409 -8.255 1.00 90.44 103 ILE A O 1
ATOM 871 N N . VAL A 1 104 ? -0.907 5.146 -7.418 1.00 91.94 104 VAL A N 1
ATOM 872 C CA . VAL A 1 104 ? -1.495 6.219 -6.614 1.00 91.94 104 VAL A CA 1
ATOM 873 C C . VAL A 1 104 ? -0.540 6.667 -5.502 1.00 91.94 104 VAL A C 1
ATOM 875 O O . VAL A 1 104 ? 0.177 5.862 -4.905 1.00 91.94 104 VAL A O 1
ATOM 878 N N . ALA A 1 105 ? -0.566 7.960 -5.176 1.00 91.94 105 ALA A N 1
ATOM 879 C CA . ALA A 1 105 ? 0.144 8.483 -4.014 1.00 91.94 105 ALA A CA 1
ATOM 880 C C . ALA A 1 105 ? -0.616 8.118 -2.727 1.00 91.94 105 ALA A C 1
ATOM 882 O O . ALA A 1 105 ? -1.738 8.584 -2.525 1.00 91.94 105 ALA A O 1
ATOM 883 N N . PHE A 1 106 ? -0.014 7.279 -1.877 1.00 95.19 106 PHE A N 1
ATOM 884 C CA . PHE A 1 106 ? -0.595 6.859 -0.598 1.00 95.19 106 PHE A CA 1
ATOM 885 C C . PHE A 1 106 ? 0.503 6.483 0.421 1.00 95.19 106 PHE A C 1
ATOM 887 O O . PHE A 1 106 ? 1.097 5.396 0.400 1.00 95.19 106 PHE A O 1
ATOM 894 N N . SER A 1 107 ? 0.770 7.410 1.331 1.00 95.25 107 SER A N 1
ATOM 895 C CA . SER A 1 107 ? 1.852 7.405 2.319 1.00 95.25 107 SER A CA 1
ATOM 896 C C . SER A 1 107 ? 1.347 7.856 3.701 1.00 95.25 107 SER A C 1
ATOM 898 O O . SER A 1 107 ? 1.836 8.855 4.246 1.00 95.25 107 SER A O 1
ATOM 900 N N . PRO A 1 108 ? 0.387 7.127 4.304 1.00 93.81 108 PRO A N 1
ATOM 901 C CA . PRO A 1 108 ? -0.211 7.476 5.596 1.00 93.81 108 PRO A CA 1
ATOM 902 C C . PRO A 1 108 ? 0.822 7.578 6.731 1.00 93.81 108 PRO A C 1
ATOM 904 O O . PRO A 1 108 ? 0.641 8.362 7.657 1.00 93.81 108 PRO A O 1
ATOM 907 N N . GLU A 1 109 ? 1.943 6.857 6.642 1.00 91.06 109 GLU A N 1
ATOM 908 C CA . GLU A 1 109 ? 3.039 6.898 7.618 1.00 91.06 109 GLU A CA 1
ATOM 909 C C . GLU A 1 109 ? 3.755 8.259 7.723 1.00 91.06 109 GLU A C 1
ATOM 911 O O . GLU A 1 109 ? 4.537 8.475 8.646 1.00 91.06 109 GLU A O 1
ATOM 916 N N . THR A 1 110 ? 3.525 9.168 6.771 1.00 90.94 110 THR A N 1
ATOM 917 C CA . THR A 1 110 ? 4.157 10.497 6.735 1.00 90.94 110 THR A CA 1
ATOM 918 C C . THR A 1 110 ? 3.364 11.568 7.485 1.00 90.94 110 THR A C 1
ATOM 920 O O . THR A 1 110 ? 3.870 12.674 7.675 1.00 90.94 110 THR A O 1
ATOM 923 N N . TYR A 1 111 ? 2.139 11.264 7.925 1.00 86.25 111 TYR A N 1
ATOM 924 C CA . TYR A 1 111 ? 1.270 12.224 8.599 1.00 86.25 111 TYR A CA 1
ATOM 925 C C . TYR A 1 111 ? 1.521 12.209 10.117 1.00 86.25 111 TYR A C 1
ATOM 927 O O . TYR A 1 111 ? 1.263 11.198 10.771 1.00 86.25 111 TYR A O 1
ATOM 935 N N . PRO A 1 112 ? 1.974 13.327 10.711 1.00 76.06 112 PRO A N 1
ATOM 936 C CA . PRO A 1 112 ? 2.351 13.373 12.125 1.00 76.06 112 PRO A CA 1
ATOM 937 C C . PRO A 1 112 ? 1.162 13.543 13.084 1.00 76.06 112 PRO A C 1
ATOM 939 O O . PRO A 1 112 ? 1.348 13.529 14.297 1.00 76.06 112 PRO A O 1
ATOM 942 N N . GLU A 1 113 ? -0.047 13.761 12.562 1.00 77.19 113 GLU A N 1
ATOM 943 C CA . GLU A 1 113 ? -1.209 14.188 13.340 1.00 77.19 113 GLU A CA 1
ATOM 944 C C . GLU A 1 113 ? -2.330 13.149 13.346 1.00 77.19 113 GLU A C 1
ATOM 946 O O . GLU A 1 113 ? -2.549 12.401 12.391 1.00 77.19 113 GLU A O 1
ATOM 951 N N . THR A 1 114 ? -3.090 13.149 14.437 1.00 74.00 114 THR A N 1
ATOM 952 C CA . THR A 1 114 ? -4.320 12.376 14.568 1.00 74.00 114 THR A CA 1
ATOM 953 C C . THR A 1 114 ? -5.497 13.182 14.034 1.00 74.00 114 THR A C 1
ATOM 955 O O . THR A 1 114 ? -5.772 14.287 14.501 1.00 74.00 114 THR A O 1
ATOM 958 N N . TYR A 1 115 ? -6.244 12.604 13.097 1.00 78.00 115 TYR A N 1
ATOM 959 C CA . TYR A 1 115 ? -7.460 13.208 12.557 1.00 78.00 115 TYR A CA 1
ATOM 960 C C . TYR A 1 115 ? -8.702 12.562 13.181 1.00 78.00 115 TYR A C 1
ATOM 962 O O . TYR A 1 115 ? -8.769 11.341 13.352 1.00 78.00 115 TYR A O 1
ATOM 970 N N . SER A 1 116 ? -9.695 13.387 13.523 1.00 75.38 116 SER A N 1
ATOM 971 C CA . SER A 1 116 ? -10.995 12.920 14.012 1.00 75.38 116 SER A CA 1
ATOM 972 C C . SER A 1 116 ? -11.924 12.629 12.836 1.00 75.38 116 SER A C 1
ATOM 974 O O . SER A 1 116 ? -12.249 13.532 12.070 1.00 75.38 116 SER A O 1
ATOM 976 N N . PHE A 1 117 ? -12.395 11.386 12.739 1.00 74.19 117 PHE A N 1
ATOM 977 C CA . PHE A 1 117 ? -13.312 10.934 11.685 1.00 74.19 117 PHE A CA 1
ATOM 978 C C . PHE A 1 117 ? -14.719 10.599 12.193 1.00 74.19 117 PHE A C 1
ATOM 980 O O . PHE A 1 117 ? -15.520 10.047 11.444 1.00 74.19 117 PHE A O 1
ATOM 987 N N . LYS A 1 118 ? -15.051 10.953 13.447 1.00 68.25 118 LYS A N 1
ATOM 988 C CA . LYS A 1 118 ? -16.338 10.603 14.087 1.00 68.25 118 LYS A CA 1
ATOM 989 C C . LYS A 1 118 ? -17.574 10.989 13.267 1.00 68.25 118 LYS A C 1
ATOM 991 O O . LYS A 1 118 ? -18.579 10.301 13.345 1.00 68.25 118 LYS A O 1
ATOM 996 N N . GLU A 1 119 ? -17.498 12.076 12.504 1.00 62.75 119 GLU A N 1
ATOM 997 C CA . GLU A 1 119 ? -18.608 12.583 11.684 1.00 62.75 119 GLU A CA 1
ATOM 998 C C . GLU A 1 119 ? -18.536 12.117 10.218 1.00 62.75 119 GLU A C 1
ATOM 1000 O O . GLU A 1 119 ? -19.527 12.189 9.500 1.00 62.75 119 GLU A O 1
ATOM 1005 N N . GLN A 1 120 ? -17.372 11.637 9.766 1.00 63.75 120 GLN A N 1
ATOM 1006 C CA . GLN A 1 120 ? -17.102 11.273 8.367 1.00 63.75 120 GLN A CA 1
ATOM 1007 C C . GLN A 1 120 ? -17.210 9.769 8.111 1.00 63.75 120 GLN A C 1
ATOM 1009 O O . GLN A 1 120 ? -17.472 9.359 6.983 1.00 63.75 120 GLN A O 1
ATOM 1014 N N . LEU A 1 121 ? -17.084 8.944 9.155 1.00 69.94 121 LEU A N 1
ATOM 1015 C CA . LEU A 1 121 ? -17.436 7.523 9.119 1.00 69.94 121 LEU A CA 1
ATOM 1016 C C . LEU A 1 121 ? -18.961 7.372 9.141 1.00 69.94 121 LEU A C 1
ATOM 1018 O O . LEU A 1 121 ? -19.549 6.819 10.065 1.00 69.94 121 LEU A O 1
ATOM 1022 N N . THR A 1 122 ? -19.620 7.920 8.125 1.00 61.56 122 THR A N 1
ATOM 1023 C CA . THR A 1 122 ? -21.013 7.587 7.861 1.00 61.56 122 THR A CA 1
ATOM 1024 C C . THR A 1 122 ? -20.982 6.259 7.119 1.00 61.56 122 THR A C 1
ATOM 1026 O O . THR A 1 122 ? -20.672 6.229 5.929 1.00 61.56 122 THR A O 1
ATOM 1029 N N . GLU A 1 123 ? -21.220 5.153 7.826 1.00 58.97 123 GLU A N 1
ATOM 1030 C CA . GLU A 1 123 ? -21.383 3.850 7.177 1.00 58.97 123 GLU A CA 1
ATOM 1031 C C . GLU A 1 123 ? -22.427 3.980 6.063 1.00 58.97 123 GLU A C 1
ATOM 1033 O O . GLU A 1 123 ? -23.526 4.514 6.277 1.00 58.97 123 GLU A O 1
ATOM 1038 N N . SER A 1 124 ? -22.109 3.494 4.858 1.00 56.06 124 SER A N 1
ATOM 1039 C CA . SER A 1 124 ? -23.152 3.373 3.845 1.00 56.06 124 SER A CA 1
ATOM 1040 C C . SER A 1 124 ? -24.228 2.441 4.412 1.00 56.06 124 SER A C 1
ATOM 1042 O O . SER A 1 124 ? -23.922 1.368 4.940 1.00 56.06 124 SER A O 1
ATOM 1044 N N . LYS A 1 125 ? -25.503 2.829 4.289 1.00 52.41 125 LYS A N 1
ATOM 1045 C CA . LYS A 1 125 ? -26.673 2.102 4.829 1.00 52.41 125 LYS A CA 1
ATOM 1046 C C . LYS A 1 125 ? -26.820 0.653 4.321 1.00 52.41 125 LYS A C 1
ATOM 1048 O O . LYS A 1 125 ? -27.811 0.002 4.634 1.00 52.41 125 LYS A O 1
ATOM 1053 N N . ILE A 1 126 ? -25.897 0.183 3.483 1.00 53.25 126 ILE A N 1
ATOM 1054 C CA . ILE A 1 126 ? -26.008 -1.020 2.667 1.00 53.25 126 ILE A CA 1
ATOM 1055 C C . ILE A 1 126 ? -25.101 -2.152 3.183 1.00 53.25 126 ILE A C 1
ATOM 1057 O O . ILE A 1 126 ? -25.432 -3.308 2.936 1.00 53.25 126 ILE A O 1
ATOM 1061 N N . SER A 1 127 ? -23.994 -1.886 3.901 1.00 56.75 127 SER A N 1
ATOM 1062 C CA . SER A 1 127 ? -23.043 -2.976 4.210 1.00 56.75 127 SER A CA 1
ATOM 1063 C C . SER A 1 127 ? -22.153 -2.862 5.455 1.00 56.75 127 SER A C 1
ATOM 1065 O O . SER A 1 127 ? -21.465 -3.835 5.741 1.00 56.75 127 SER A O 1
ATOM 1067 N N . GLY A 1 128 ? -22.107 -1.743 6.191 1.00 64.31 128 GLY A N 1
ATOM 1068 C CA . GLY A 1 128 ? -21.231 -1.587 7.377 1.00 64.31 128 GLY A CA 1
ATOM 1069 C C . GLY A 1 128 ? -19.713 -1.658 7.104 1.00 64.31 128 GLY A C 1
ATOM 1070 O O . GLY A 1 128 ? -18.907 -1.396 7.988 1.00 64.31 128 GLY A O 1
ATOM 1071 N N . ILE A 1 129 ? -19.310 -1.981 5.870 1.00 81.00 129 ILE A N 1
ATOM 1072 C CA . ILE A 1 129 ? -17.912 -2.115 5.437 1.00 81.00 129 ILE A CA 1
ATOM 1073 C C . ILE A 1 129 ? -17.495 -1.035 4.432 1.00 81.00 129 ILE A C 1
ATOM 1075 O O . ILE A 1 129 ? -16.304 -0.862 4.211 1.00 81.00 129 ILE A O 1
ATOM 1079 N N . ILE A 1 130 ? -18.447 -0.324 3.808 1.00 87.56 130 ILE A N 1
ATOM 1080 C CA . ILE A 1 130 ? -18.188 0.746 2.827 1.00 87.56 130 ILE A CA 1
ATOM 1081 C C . ILE A 1 130 ? -18.407 2.115 3.478 1.00 87.56 130 ILE A C 1
ATOM 1083 O O . ILE A 1 130 ? -19.476 2.375 4.040 1.00 87.56 130 ILE A O 1
ATOM 1087 N N . TYR A 1 131 ? -17.427 2.999 3.306 1.00 87.38 131 TYR A N 1
ATOM 1088 C CA . TYR A 1 131 ? -17.403 4.374 3.794 1.00 87.38 131 TYR A CA 1
ATOM 1089 C C . TYR A 1 131 ? -17.184 5.343 2.625 1.00 87.38 131 TYR A C 1
ATOM 1091 O O . TYR A 1 131 ? -16.359 5.091 1.743 1.00 87.38 131 TYR A O 1
ATOM 1099 N N . GLU A 1 132 ? -17.894 6.471 2.635 1.00 89.12 132 GLU A N 1
ATOM 1100 C CA . GLU A 1 132 ? -17.780 7.538 1.625 1.00 89.12 132 GLU A CA 1
ATOM 1101 C C . GLU A 1 132 ? -16.569 8.443 1.925 1.00 89.12 132 GLU A C 1
ATOM 1103 O O . GLU A 1 132 ? -16.701 9.631 2.229 1.00 89.12 132 GLU A O 1
ATOM 1108 N N . LEU A 1 133 ? -15.375 7.847 1.907 1.00 89.88 133 LEU A N 1
ATOM 1109 C CA . LEU A 1 133 ? -14.096 8.535 2.050 1.00 89.88 133 LEU A CA 1
ATOM 1110 C C . LEU A 1 133 ? -13.327 8.435 0.733 1.00 89.88 133 LEU A C 1
ATOM 1112 O O . LEU A 1 133 ? -13.050 7.336 0.259 1.00 89.88 133 LEU A O 1
ATOM 1116 N N . ASP A 1 134 ? -12.939 9.581 0.172 1.00 91.88 134 ASP A N 1
ATOM 1117 C CA . ASP A 1 134 ? -12.026 9.620 -0.971 1.00 91.88 134 ASP A CA 1
ATOM 1118 C C . ASP A 1 134 ? -10.627 9.093 -0.600 1.00 91.88 134 ASP A C 1
ATOM 1120 O O . ASP A 1 134 ? -10.312 8.869 0.575 1.00 91.88 134 ASP A O 1
ATOM 1124 N N . LEU A 1 135 ? -9.760 8.897 -1.598 1.00 93.50 135 LEU A N 1
ATOM 1125 C CA . LEU A 1 135 ? -8.420 8.336 -1.382 1.00 93.50 135 LEU A CA 1
ATOM 1126 C C . LEU A 1 135 ? -7.602 9.118 -0.337 1.00 93.50 135 LEU A C 1
ATOM 1128 O O . LEU A 1 135 ? -6.902 8.519 0.480 1.00 93.50 135 LEU A O 1
ATOM 1132 N N . LYS A 1 136 ? -7.706 10.452 -0.326 1.00 92.75 136 LYS A N 1
ATOM 1133 C CA . LYS A 1 136 ? -6.932 11.326 0.568 1.00 92.75 136 LYS A CA 1
ATOM 1134 C C . LYS A 1 136 ? -7.490 11.324 1.990 1.00 92.75 136 LYS A C 1
ATOM 1136 O O . LYS A 1 136 ? -6.733 11.355 2.960 1.00 92.75 136 LYS A O 1
ATOM 1141 N N . ALA A 1 137 ? -8.809 11.301 2.134 1.00 92.25 137 ALA A N 1
ATOM 1142 C CA . ALA A 1 137 ? -9.471 11.137 3.419 1.00 92.25 137 ALA A CA 1
ATOM 1143 C C . ALA A 1 137 ? -9.173 9.751 4.006 1.00 92.25 137 ALA A C 1
ATOM 1145 O O . ALA A 1 137 ? -8.848 9.652 5.189 1.00 92.25 137 ALA A O 1
ATOM 1146 N N . SER A 1 138 ? -9.178 8.713 3.167 1.00 94.81 138 SER A N 1
ATOM 1147 C CA . SER A 1 138 ? -8.802 7.345 3.538 1.00 94.81 138 SER A CA 1
ATOM 1148 C C . SER A 1 138 ? -7.343 7.258 3.992 1.00 94.81 138 SER A C 1
ATOM 1150 O O . SER A 1 138 ? -7.050 6.644 5.015 1.00 94.81 138 SER A O 1
ATOM 1152 N N . GLU A 1 139 ? -6.423 7.931 3.295 1.00 96.00 139 GLU A N 1
ATOM 1153 C CA . GLU A 1 139 ? -5.013 8.030 3.698 1.00 96.00 139 GLU A CA 1
ATOM 1154 C C . GLU A 1 139 ? -4.869 8.641 5.099 1.00 96.00 139 GLU A C 1
ATOM 1156 O O . GLU A 1 139 ? -4.199 8.082 5.968 1.00 96.00 139 GLU A O 1
ATOM 1161 N N . ARG A 1 140 ? -5.562 9.755 5.360 1.00 94.31 140 ARG A N 1
ATOM 1162 C CA . ARG A 1 140 ? -5.571 10.397 6.684 1.00 94.31 140 ARG A CA 1
ATOM 1163 C C . ARG A 1 140 ? -6.240 9.534 7.756 1.00 94.31 140 ARG A C 1
ATOM 1165 O O . ARG A 1 140 ? -5.854 9.611 8.922 1.00 94.31 140 ARG A O 1
ATOM 1172 N N . TYR A 1 141 ? -7.237 8.732 7.387 1.00 93.94 141 TYR A N 1
ATOM 1173 C CA . TYR A 1 141 ? -7.884 7.785 8.294 1.00 93.94 141 TYR A CA 1
ATOM 1174 C C . TYR A 1 141 ? -6.921 6.682 8.715 1.00 93.94 141 TYR A C 1
ATOM 1176 O O . TYR A 1 141 ? -6.714 6.477 9.912 1.00 93.94 141 TYR A O 1
ATOM 1184 N N . VAL A 1 142 ? -6.244 6.061 7.749 1.00 95.31 142 VAL A N 1
ATOM 1185 C CA . VAL A 1 142 ? -5.186 5.080 8.012 1.00 95.31 142 VAL A CA 1
ATOM 1186 C C . VAL A 1 142 ? -4.074 5.696 8.865 1.00 95.31 142 VAL A C 1
ATOM 1188 O O . VAL A 1 142 ? -3.659 5.081 9.843 1.00 95.31 142 VAL A O 1
ATOM 1191 N N . ALA A 1 143 ? -3.642 6.927 8.575 1.00 94.88 143 ALA A N 1
ATOM 1192 C CA . ALA A 1 143 ? -2.666 7.637 9.405 1.00 94.88 143 ALA A CA 1
ATOM 1193 C C . ALA A 1 143 ? -3.138 7.808 10.857 1.00 94.88 143 ALA A C 1
ATOM 1195 O O . ALA A 1 143 ? -2.378 7.575 11.797 1.00 94.88 143 ALA A O 1
ATOM 1196 N N . SER A 1 144 ? -4.412 8.159 11.051 1.00 93.31 144 SER A N 1
ATOM 1197 C CA . SER A 1 144 ? -5.007 8.252 12.383 1.00 93.31 144 SER A CA 1
ATOM 1198 C C . SER A 1 144 ? -4.963 6.904 13.109 1.00 93.31 144 SER A C 1
ATOM 1200 O O . SER A 1 144 ? -4.570 6.873 14.271 1.00 93.31 144 SER A O 1
ATOM 1202 N N . LEU A 1 145 ? -5.275 5.783 12.446 1.00 93.00 145 LEU A N 1
ATOM 1203 C CA . LEU A 1 145 ? -5.170 4.444 13.050 1.00 93.00 145 LEU A CA 1
ATOM 1204 C C . LEU A 1 145 ? -3.734 4.104 13.475 1.00 93.00 145 LEU A C 1
ATOM 1206 O O . LEU A 1 145 ? -3.528 3.653 14.602 1.00 93.00 145 LEU A O 1
ATOM 1210 N N . LEU A 1 146 ? -2.737 4.381 12.629 1.00 92.88 146 LEU A N 1
ATOM 1211 C CA . LEU A 1 146 ? -1.321 4.181 12.973 1.00 92.88 146 LEU A CA 1
ATOM 1212 C C . LEU A 1 146 ? -0.928 4.982 14.224 1.00 92.88 146 LEU A C 1
ATOM 1214 O O . LEU A 1 146 ? -0.306 4.449 15.143 1.00 92.88 146 LEU A O 1
ATOM 1218 N N . ASN A 1 147 ? -1.373 6.238 14.311 1.00 91.00 147 ASN A N 1
ATOM 1219 C CA . ASN A 1 147 ? -1.140 7.098 15.475 1.00 91.00 147 ASN A CA 1
ATOM 1220 C C . ASN A 1 147 ? -1.886 6.629 16.742 1.00 91.00 147 ASN A C 1
ATOM 1222 O O . ASN A 1 147 ? -1.486 6.979 17.851 1.00 91.00 147 ASN A O 1
ATOM 1226 N N . HIS A 1 148 ? -2.930 5.804 16.605 1.00 90.75 148 HIS A N 1
ATOM 1227 C CA . HIS A 1 148 ? -3.627 5.145 17.719 1.00 90.75 148 HIS A CA 1
ATOM 1228 C C . HIS A 1 148 ? -3.036 3.774 18.091 1.00 90.75 148 HIS A C 1
ATOM 1230 O O . HIS A 1 148 ? -3.633 3.047 18.885 1.00 90.75 148 HIS A O 1
ATOM 1236 N N . GLY A 1 149 ? -1.864 3.421 17.559 1.00 90.62 149 GLY A N 1
ATOM 1237 C CA . GLY A 1 149 ? -1.135 2.211 17.942 1.00 90.62 149 GLY A CA 1
ATOM 1238 C C . GLY A 1 149 ? -1.393 0.997 17.053 1.00 90.62 149 GLY A C 1
ATOM 1239 O O . GLY A 1 149 ? -0.904 -0.084 17.374 1.00 90.62 149 GLY A O 1
ATOM 1240 N N . TYR A 1 150 ? -2.106 1.156 15.935 1.00 93.50 150 TYR A N 1
ATOM 1241 C CA . TYR A 1 150 ? -2.148 0.114 14.912 1.00 93.50 150 TYR A CA 1
ATOM 1242 C C . TYR A 1 150 ? -0.776 0.003 14.242 1.00 93.50 150 TYR A C 1
ATOM 1244 O O . TYR A 1 150 ? -0.095 1.001 14.002 1.00 93.50 150 TYR A O 1
ATOM 1252 N N . SER A 1 151 ? -0.384 -1.214 13.886 1.00 92.12 151 SER A N 1
ATOM 1253 C CA . SER A 1 151 ? 0.841 -1.480 13.135 1.00 92.12 151 SER A CA 1
ATOM 1254 C C . SER A 1 151 ? 0.523 -1.807 11.679 1.00 92.12 151 SER A C 1
ATOM 1256 O O . SER A 1 151 ? -0.423 -2.535 11.380 1.00 92.12 151 SER A O 1
ATOM 1258 N N . MET A 1 152 ? 1.304 -1.262 10.745 1.00 92.94 152 MET A N 1
ATOM 1259 C CA . MET A 1 152 ? 1.182 -1.618 9.334 1.00 92.94 152 MET A CA 1
ATOM 1260 C C . MET A 1 152 ? 1.858 -2.964 9.090 1.00 92.94 152 MET A C 1
ATOM 1262 O O . MET A 1 152 ? 3.052 -3.104 9.338 1.00 92.94 152 MET A O 1
ATOM 1266 N N . ARG A 1 153 ? 1.098 -3.936 8.587 1.00 91.81 153 ARG A N 1
ATOM 1267 C CA . ARG A 1 153 ? 1.589 -5.267 8.200 1.00 91.81 153 ARG A CA 1
ATOM 1268 C C . ARG A 1 153 ? 1.967 -5.292 6.724 1.00 91.81 153 ARG A C 1
ATOM 1270 O O . ARG A 1 153 ? 3.024 -5.791 6.351 1.00 91.81 153 ARG A O 1
ATOM 1277 N N . ARG A 1 154 ? 1.132 -4.684 5.876 1.00 93.56 154 ARG A N 1
ATOM 1278 C CA . ARG A 1 154 ? 1.375 -4.587 4.434 1.00 93.56 154 ARG A CA 1
ATOM 1279 C C . ARG A 1 154 ? 0.698 -3.374 3.815 1.00 93.56 154 ARG A C 1
ATOM 1281 O O . ARG A 1 154 ? -0.389 -2.991 4.240 1.00 93.56 154 ARG A O 1
ATOM 1288 N N . LYS A 1 155 ? 1.319 -2.821 2.776 1.00 95.44 155 LYS A N 1
ATOM 1289 C CA . LYS A 1 155 ? 0.755 -1.790 1.898 1.00 95.44 155 LYS A CA 1
ATOM 1290 C C . LYS A 1 155 ? 0.873 -2.234 0.443 1.00 95.44 155 LYS A C 1
ATOM 1292 O O . LYS A 1 155 ? 1.937 -2.677 0.025 1.00 95.44 155 LYS A O 1
ATOM 1297 N N . ILE A 1 156 ? -0.205 -2.123 -0.319 1.00 96.12 156 ILE A N 1
ATOM 1298 C CA . ILE A 1 156 ? -0.279 -2.428 -1.746 1.00 96.12 156 ILE A CA 1
ATOM 1299 C C . ILE A 1 156 ? -0.734 -1.167 -2.468 1.00 96.12 156 ILE A C 1
ATOM 1301 O O . ILE A 1 156 ? -1.781 -0.612 -2.146 1.00 96.12 156 ILE A O 1
ATOM 1305 N N . LEU A 1 157 ? 0.040 -0.727 -3.450 1.00 95.56 157 LEU A N 1
ATOM 1306 C CA . LEU A 1 157 ? -0.260 0.426 -4.288 1.00 95.56 157 LEU A CA 1
ATOM 1307 C C . LEU A 1 157 ? -0.413 -0.036 -5.732 1.00 95.56 157 LEU A C 1
ATOM 1309 O O . LEU A 1 157 ? 0.407 -0.801 -6.244 1.00 95.56 157 LEU A O 1
ATOM 1313 N N . THR A 1 158 ? -1.468 0.431 -6.383 1.00 92.81 158 THR A N 1
ATOM 1314 C CA . THR A 1 158 ? -1.750 0.208 -7.807 1.00 92.81 158 THR A CA 1
ATOM 1315 C C . THR A 1 158 ? -2.059 1.548 -8.468 1.00 92.81 158 THR A C 1
ATOM 1317 O O . THR A 1 158 ? -2.106 2.566 -7.779 1.00 92.81 158 THR A O 1
ATOM 1320 N N . SER A 1 159 ? -2.304 1.578 -9.778 1.00 89.44 159 SER A N 1
ATOM 1321 C CA . SER A 1 159 ? -2.732 2.811 -10.453 1.00 89.44 159 SER A CA 1
ATOM 1322 C C . SER A 1 159 ? -4.139 3.286 -10.072 1.00 89.44 159 SER A C 1
ATOM 1324 O O . SER A 1 159 ? -4.459 4.460 -10.232 1.00 89.44 159 SER A O 1
ATOM 1326 N N . VAL A 1 160 ? -4.980 2.394 -9.539 1.00 89.94 160 VAL A N 1
ATOM 1327 C CA . VAL A 1 160 ? -6.416 2.651 -9.315 1.00 89.94 160 VAL A CA 1
ATOM 1328 C C . VAL A 1 160 ? -6.831 2.644 -7.844 1.00 89.94 160 VAL A C 1
ATOM 1330 O O . VAL A 1 160 ? -7.870 3.202 -7.496 1.00 89.94 160 VAL A O 1
ATOM 1333 N N . TYR A 1 161 ? -6.049 2.010 -6.972 1.00 94.75 161 TYR A N 1
ATOM 1334 C CA . TYR A 1 161 ? -6.361 1.884 -5.550 1.00 94.75 161 TYR A CA 1
ATOM 1335 C C . TYR A 1 161 ? -5.103 1.737 -4.691 1.00 94.75 161 TYR A C 1
ATOM 1337 O O . TYR A 1 161 ? -4.051 1.289 -5.166 1.00 94.75 161 TYR A O 1
ATOM 1345 N N . ALA A 1 162 ? -5.256 2.043 -3.404 1.00 97.31 162 ALA A N 1
ATOM 1346 C CA . ALA A 1 162 ? -4.327 1.657 -2.349 1.00 97.31 162 ALA A CA 1
ATOM 1347 C C . ALA A 1 162 ? -5.003 0.666 -1.398 1.00 97.31 162 ALA A C 1
ATOM 1349 O O . ALA A 1 162 ? -6.198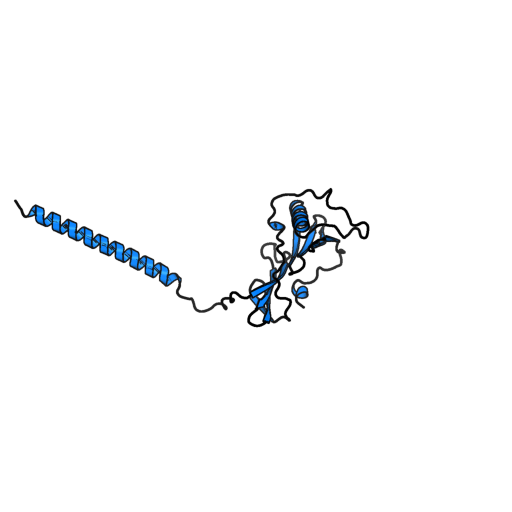 0.754 -1.140 1.00 97.31 162 ALA A O 1
ATOM 1350 N N . GLU A 1 163 ? -4.255 -0.289 -0.875 1.00 96.81 163 GLU A N 1
ATOM 1351 C CA . GLU A 1 163 ? -4.748 -1.280 0.074 1.00 96.81 163 GLU A CA 1
ATOM 1352 C C . GLU A 1 163 ? -3.741 -1.429 1.208 1.00 96.81 163 GLU A C 1
ATOM 1354 O O . GLU A 1 163 ? -2.532 -1.467 0.979 1.00 96.81 163 GLU A O 1
ATOM 1359 N N . VAL A 1 164 ? -4.224 -1.500 2.444 1.00 96.31 164 VAL A N 1
ATOM 1360 C CA . VAL A 1 164 ? -3.380 -1.691 3.622 1.00 96.31 164 VAL A CA 1
ATOM 1361 C C . VAL A 1 164 ? -3.940 -2.773 4.528 1.00 96.31 164 VAL A C 1
ATOM 1363 O O . VAL A 1 164 ? -5.150 -2.938 4.667 1.00 96.31 164 VAL A O 1
ATOM 1366 N N . TYR A 1 165 ? -3.024 -3.483 5.170 1.00 94.88 165 TYR A N 1
ATOM 1367 C CA . TYR A 1 165 ? -3.301 -4.418 6.245 1.00 94.88 165 TYR A CA 1
ATOM 1368 C C . TYR A 1 165 ? -2.754 -3.813 7.531 1.00 94.88 165 TYR A C 1
ATOM 1370 O O . TYR A 1 165 ? -1.545 -3.572 7.639 1.00 94.88 165 TYR A O 1
ATOM 1378 N N . LEU A 1 166 ? -3.641 -3.538 8.480 1.00 94.25 166 LEU A N 1
ATOM 1379 C CA . LEU A 1 166 ? -3.301 -2.989 9.786 1.00 94.25 166 LEU A CA 1
ATOM 1380 C C . LEU A 1 166 ? -3.593 -4.023 10.862 1.00 94.25 166 LEU A C 1
ATOM 1382 O O . LEU A 1 166 ? -4.630 -4.67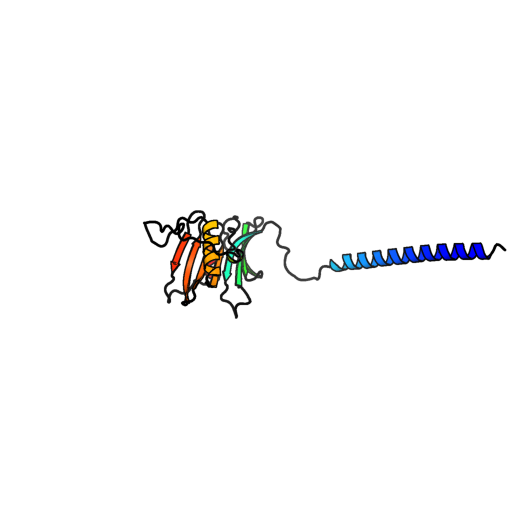1 10.808 1.00 94.25 166 LEU A O 1
ATOM 1386 N N . GLN A 1 167 ? -2.710 -4.149 11.842 1.00 92.88 167 GLN A N 1
ATOM 1387 C CA . GLN A 1 167 ? -2.942 -4.966 13.025 1.00 92.88 167 GLN A CA 1
ATOM 1388 C C . GLN A 1 167 ? -3.155 -4.065 14.237 1.00 92.88 167 GLN A C 1
ATOM 1390 O O . GLN A 1 167 ? -2.350 -3.159 14.475 1.00 92.88 167 GLN A O 1
ATOM 1395 N N . ASP A 1 168 ? -4.227 -4.303 14.981 1.00 93.50 168 ASP A N 1
ATOM 1396 C CA . ASP A 1 168 ? -4.513 -3.575 16.213 1.00 93.50 168 ASP A CA 1
ATOM 1397 C C . ASP A 1 168 ? -3.736 -4.143 17.421 1.00 93.50 168 ASP A C 1
ATOM 1399 O O . ASP A 1 168 ? -2.924 -5.062 17.302 1.00 93.50 168 ASP A O 1
ATOM 1403 N N . ALA A 1 169 ? -3.967 -3.586 18.611 1.00 89.44 169 ALA A N 1
ATOM 1404 C CA . ALA A 1 169 ? -3.326 -4.064 19.837 1.00 89.44 169 ALA A CA 1
ATOM 1405 C C . ALA A 1 169 ? -3.868 -5.421 20.337 1.00 89.44 169 ALA A C 1
ATOM 1407 O O . ALA A 1 169 ? -3.198 -6.077 21.136 1.00 89.44 169 ALA A O 1
ATOM 1408 N N . GLY A 1 170 ? -5.069 -5.822 19.905 1.00 89.44 170 GLY A N 1
ATOM 1409 C CA . GLY A 1 170 ? -5.670 -7.128 20.189 1.00 89.44 170 GLY A CA 1
ATOM 1410 C C . GLY A 1 170 ? -5.099 -8.250 19.321 1.00 89.44 170 GLY A C 1
ATOM 1411 O O . GLY A 1 170 ? -5.212 -9.419 19.681 1.00 89.44 170 GLY A O 1
ATOM 1412 N N . GLY A 1 171 ? -4.420 -7.892 18.231 1.00 87.81 171 GLY A N 1
ATOM 1413 C CA . GLY A 1 171 ? -3.865 -8.820 17.255 1.00 87.81 171 GLY A CA 1
ATOM 1414 C C . GLY A 1 171 ? -4.744 -8.988 16.017 1.00 87.81 171 GLY A C 1
ATOM 1415 O O . GLY A 1 171 ? -4.294 -9.640 15.071 1.00 8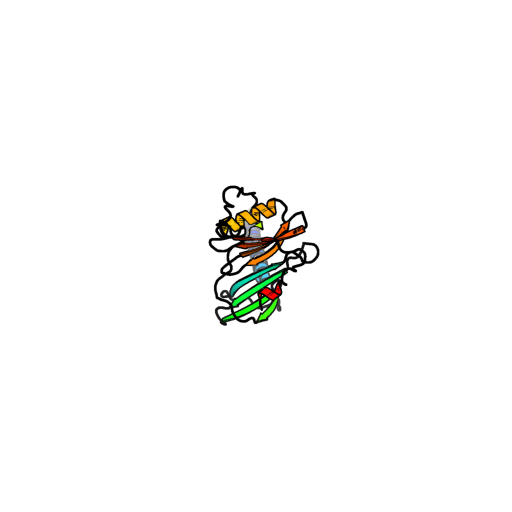7.81 171 GLY A O 1
ATOM 1416 N N . ASP A 1 172 ? -5.919 -8.357 15.993 1.00 90.75 172 ASP A N 1
ATOM 1417 C CA . ASP A 1 172 ? -6.864 -8.392 14.885 1.00 90.75 172 ASP A CA 1
ATOM 1418 C C . ASP A 1 172 ? -6.295 -7.666 13.670 1.00 90.75 172 ASP A C 1
ATOM 1420 O O . ASP A 1 172 ? -5.727 -6.573 13.774 1.00 90.75 172 ASP A O 1
ATOM 1424 N N . VAL A 1 173 ? -6.461 -8.274 12.494 1.00 91.75 173 VAL A N 1
ATOM 1425 C CA . VAL A 1 173 ? -5.977 -7.712 11.233 1.00 91.75 173 VAL A CA 1
ATOM 1426 C C . VAL A 1 173 ? -7.140 -7.135 10.442 1.00 91.75 173 VAL A C 1
ATOM 1428 O O . VAL A 1 173 ? -8.073 -7.836 10.059 1.00 91.75 173 VAL A O 1
ATOM 1431 N N . PHE A 1 174 ? -7.043 -5.850 10.133 1.00 92.75 174 PHE A N 1
ATOM 1432 C CA . PHE A 1 174 ? -7.985 -5.118 9.306 1.00 92.75 174 PHE A CA 1
ATOM 1433 C C . PHE A 1 174 ? -7.404 -4.903 7.918 1.00 92.75 174 PHE A C 1
ATOM 1435 O O . PHE A 1 174 ? -6.308 -4.362 7.753 1.00 92.75 174 PHE A O 1
ATOM 1442 N N . ARG A 1 175 ? -8.174 -5.291 6.908 1.00 94.38 175 ARG A N 1
ATOM 1443 C CA . ARG A 1 175 ? -7.925 -4.983 5.506 1.00 94.38 175 ARG A CA 1
ATOM 1444 C C . ARG A 1 175 ? -8.694 -3.720 5.143 1.00 94.38 175 ARG A C 1
ATOM 1446 O O . ARG A 1 175 ? -9.920 -3.694 5.253 1.00 94.38 175 ARG A O 1
ATOM 1453 N N . ILE A 1 176 ? -7.984 -2.695 4.688 1.00 95.38 176 ILE A N 1
ATOM 1454 C CA . ILE A 1 176 ? -8.565 -1.426 4.243 1.00 95.38 176 ILE A CA 1
ATOM 1455 C C . ILE 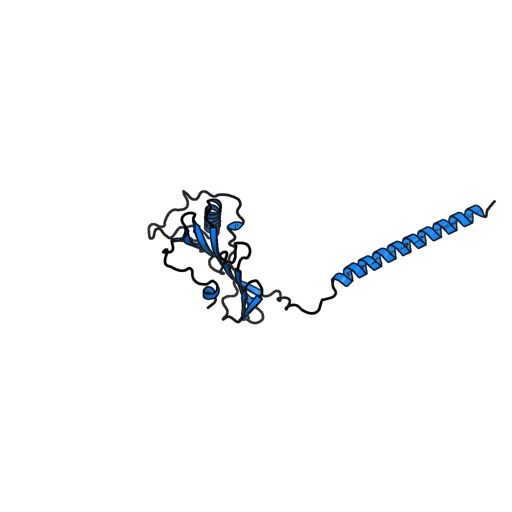A 1 176 ? -8.218 -1.223 2.771 1.00 95.38 176 ILE A C 1
ATOM 1457 O O . ILE A 1 176 ? -7.049 -1.241 2.398 1.00 95.38 176 ILE A O 1
ATOM 1461 N N . PHE A 1 177 ? -9.235 -1.033 1.940 1.00 95.94 177 PHE A N 1
ATOM 1462 C CA . PHE A 1 177 ? -9.129 -0.833 0.501 1.00 95.94 177 PHE A CA 1
ATOM 1463 C C . PHE A 1 177 ? -9.633 0.567 0.143 1.00 95.94 177 PHE A C 1
ATOM 1465 O O . PHE A 1 177 ? -10.804 0.884 0.345 1.00 95.94 177 PHE A O 1
ATOM 1472 N N . CYS A 1 178 ? -8.751 1.407 -0.380 1.00 96.31 178 CYS A N 1
ATOM 1473 C CA . CYS A 1 178 ? -8.975 2.822 -0.644 1.00 96.31 178 CYS A CA 1
ATOM 1474 C C . C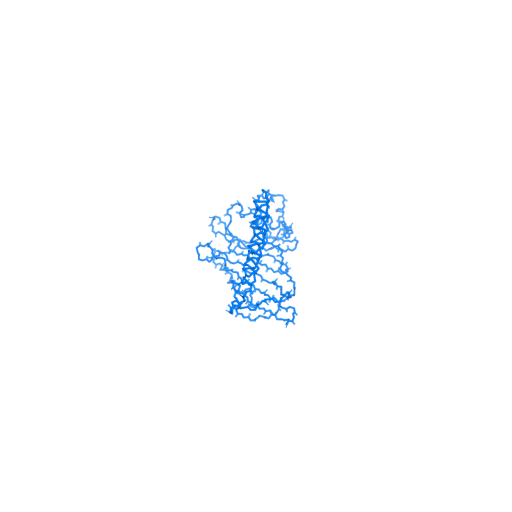YS A 1 178 ? -9.045 3.060 -2.158 1.00 96.31 178 CYS A C 1
ATOM 1476 O O . CYS A 1 178 ? -8.040 2.952 -2.867 1.00 96.31 178 CYS A O 1
ATOM 1478 N N . LEU A 1 179 ? -10.236 3.390 -2.645 1.00 94.62 179 LEU A N 1
ATOM 1479 C CA . LEU A 1 179 ? -10.519 3.802 -4.019 1.00 94.62 179 LEU A CA 1
ATOM 1480 C C . LEU A 1 179 ? -10.482 5.331 -4.138 1.00 94.62 179 LEU A C 1
ATOM 1482 O O . LEU A 1 179 ? -10.288 6.049 -3.159 1.00 94.62 179 LEU A O 1
ATOM 1486 N N . SER A 1 180 ? -10.707 5.844 -5.349 1.00 93.50 180 SER A N 1
ATOM 1487 C CA . SER A 1 180 ? -10.770 7.286 -5.609 1.00 93.50 180 SER A CA 1
ATOM 1488 C C . SER A 1 180 ? -11.818 8.017 -4.766 1.00 93.50 180 SER A C 1
ATOM 1490 O O . SER A 1 180 ? -11.573 9.145 -4.351 1.00 93.50 180 SER A O 1
ATOM 1492 N N . ASP A 1 181 ? -12.972 7.393 -4.524 1.00 91.19 181 ASP A N 1
ATOM 1493 C CA . ASP A 1 181 ? -14.157 8.004 -3.908 1.00 91.19 181 ASP A CA 1
ATOM 1494 C C . ASP A 1 181 ? -14.702 7.224 -2.700 1.00 91.19 181 ASP A C 1
ATOM 1496 O O . ASP A 1 181 ? -15.626 7.698 -2.044 1.00 91.19 181 ASP A O 1
ATOM 1500 N N . LYS A 1 182 ? -14.169 6.029 -2.419 1.00 91.75 182 LYS A N 1
ATOM 1501 C CA . LYS A 1 182 ? -14.675 5.136 -1.371 1.00 91.75 182 LYS A CA 1
ATOM 1502 C C . LYS A 1 182 ? -13.558 4.432 -0.624 1.00 91.75 182 LYS A C 1
ATOM 1504 O O . LYS A 1 182 ? -12.519 4.100 -1.191 1.00 91.75 182 LYS A O 1
ATOM 1509 N N . MET A 1 183 ? -13.855 4.069 0.615 1.00 93.62 183 MET A N 1
ATOM 1510 C CA . MET A 1 183 ? -13.039 3.174 1.422 1.00 93.62 183 MET A CA 1
ATOM 1511 C C . MET A 1 183 ? -13.851 1.943 1.804 1.00 93.62 183 MET A C 1
ATOM 1513 O O . MET A 1 183 ? -15.010 2.055 2.203 1.00 93.62 183 MET A O 1
ATOM 1517 N N . LEU A 1 184 ? -13.237 0.769 1.715 1.00 93.62 184 LEU A N 1
ATOM 1518 C CA . LEU A 1 184 ? -13.769 -0.467 2.263 1.00 93.62 184 LEU A CA 1
ATOM 1519 C C . LEU A 1 184 ? -12.882 -0.912 3.417 1.00 93.62 184 LEU A C 1
ATOM 1521 O O . LEU A 1 184 ? -11.664 -0.902 3.280 1.00 93.62 184 LEU A O 1
ATOM 1525 N N . MET A 1 185 ? -13.471 -1.326 4.530 1.00 92.25 185 MET A N 1
ATOM 1526 C CA . MET A 1 185 ? -12.736 -1.863 5.672 1.00 92.25 185 MET A CA 1
ATOM 1527 C C . MET A 1 185 ? -13.412 -3.135 6.163 1.00 92.25 185 MET A C 1
ATOM 1529 O O . MET A 1 185 ? -14.623 -3.159 6.371 1.00 92.25 185 MET A O 1
ATOM 1533 N N . ALA A 1 186 ? -12.620 -4.186 6.349 1.00 90.81 186 ALA A N 1
ATOM 1534 C CA . ALA A 1 186 ? -13.078 -5.459 6.887 1.00 90.81 186 ALA A CA 1
ATOM 1535 C C . ALA A 1 186 ? -12.007 -6.063 7.798 1.00 90.81 186 ALA A C 1
ATOM 1537 O O . ALA A 1 186 ? -10.814 -5.981 7.503 1.00 90.81 186 ALA A O 1
ATOM 1538 N N . GLN A 1 187 ? -12.437 -6.685 8.890 1.00 90.81 187 GLN A N 1
ATOM 1539 C CA . GLN A 1 187 ? -11.583 -7.546 9.701 1.00 90.81 187 GLN A CA 1
ATOM 1540 C C . GLN A 1 187 ? -11.380 -8.879 8.967 1.00 90.81 187 GLN A C 1
ATOM 1542 O O . GLN A 1 187 ? -12.309 -9.383 8.334 1.00 90.81 187 GLN A O 1
ATOM 1547 N N . LEU A 1 188 ? -10.163 -9.415 9.000 1.00 88.38 188 LEU A N 1
ATOM 1548 C CA . LEU A 1 188 ? -9.873 -10.765 8.523 1.00 88.38 188 LEU A CA 1
ATOM 1549 C C . LEU A 1 188 ? -10.185 -11.773 9.625 1.00 88.38 188 LEU A C 1
ATOM 1551 O O . LEU A 1 188 ? -9.912 -11.509 10.794 1.00 88.38 188 LEU A O 1
ATOM 1555 N N . ASP A 1 189 ? -10.702 -12.937 9.240 1.00 82.69 189 ASP A N 1
ATOM 1556 C CA . ASP A 1 189 ? -10.854 -14.058 10.165 1.00 82.69 189 ASP A CA 1
ATOM 1557 C C . ASP A 1 189 ? -9.475 -14.484 10.703 1.00 82.69 189 ASP A C 1
ATOM 1559 O O . ASP A 1 189 ? -8.499 -14.492 9.948 1.00 82.69 189 ASP A O 1
ATOM 1563 N N . GLU A 1 190 ? -9.391 -14.881 11.980 1.00 70.75 190 GLU A N 1
ATOM 1564 C CA . GLU A 1 190 ? -8.134 -15.306 12.631 1.00 70.75 190 GLU A CA 1
ATOM 1565 C C . GLU A 1 190 ? -7.387 -16.398 11.836 1.00 70.75 190 GLU A C 1
ATOM 1567 O O . GLU A 1 190 ? -6.157 -16.416 11.794 1.00 70.75 190 GLU A O 1
ATOM 1572 N N . ASP A 1 191 ? -8.135 -17.273 11.156 1.00 71.25 191 ASP A N 1
ATOM 1573 C CA . ASP A 1 191 ? -7.613 -18.395 10.370 1.00 71.25 191 ASP A CA 1
ATOM 1574 C C . ASP A 1 191 ? -7.337 -18.053 8.892 1.00 71.25 191 ASP A C 1
ATOM 1576 O O . ASP A 1 191 ? -6.866 -18.911 8.138 1.00 71.25 191 ASP A O 1
ATOM 1580 N N . ALA A 1 192 ? -7.643 -16.835 8.434 1.00 73.44 192 ALA A N 1
ATOM 1581 C CA . ALA A 1 192 ? -7.453 -16.433 7.043 1.00 73.44 192 ALA A CA 1
ATOM 1582 C C . ALA A 1 192 ? -6.039 -15.854 6.837 1.00 73.44 192 ALA A C 1
ATOM 1584 O O . ALA A 1 192 ? -5.784 -14.699 7.192 1.00 73.44 192 ALA A O 1
ATOM 1585 N N . PRO A 1 193 ? -5.093 -16.600 6.227 1.00 75.31 193 PRO A N 1
ATOM 1586 C CA . PRO A 1 193 ? -3.750 -16.085 6.018 1.00 75.31 193 PRO A CA 1
ATOM 1587 C C . PRO A 1 193 ? -3.776 -14.914 5.035 1.00 75.31 193 PRO A C 1
ATOM 1589 O O . PRO A 1 193 ? -4.416 -14.973 3.980 1.00 75.31 193 PRO A O 1
ATOM 1592 N N . MET A 1 194 ? -3.014 -13.862 5.341 1.00 83.25 194 MET A N 1
ATOM 1593 C CA . MET A 1 194 ? -2.768 -12.798 4.375 1.00 83.25 194 MET A CA 1
ATOM 1594 C C . MET A 1 194 ? -2.109 -13.411 3.118 1.00 83.25 194 MET A C 1
ATOM 1596 O O . MET A 1 194 ? -1.149 -14.177 3.254 1.00 83.25 194 MET A O 1
ATOM 1600 N N . PRO A 1 195 ? -2.578 -13.092 1.893 1.00 85.38 195 PRO A N 1
ATOM 1601 C CA . PRO A 1 195 ? -1.978 -13.610 0.658 1.00 85.38 195 PRO A CA 1
ATOM 1602 C C . PRO A 1 195 ? -0.473 -13.339 0.624 1.00 85.38 195 PRO A C 1
ATOM 1604 O O . PRO A 1 195 ? -0.049 -12.322 1.149 1.00 85.38 195 PRO A O 1
ATOM 1607 N N . SER A 1 196 ? 0.370 -14.167 0.005 1.00 87.81 196 SER A N 1
ATOM 1608 C CA . SER A 1 196 ? 1.804 -13.831 -0.084 1.00 87.81 196 SER A CA 1
ATOM 1609 C C . SER A 1 196 ? 2.030 -12.564 -0.925 1.00 87.81 196 SER A C 1
ATOM 1611 O O . SER A 1 196 ? 1.291 -12.322 -1.878 1.00 87.81 196 SER A O 1
ATOM 1613 N N . ALA A 1 197 ? 3.059 -11.760 -0.622 1.00 87.81 197 ALA A N 1
ATOM 1614 C CA . ALA A 1 197 ? 3.355 -10.536 -1.384 1.00 87.81 197 ALA A CA 1
ATOM 1615 C C . ALA A 1 197 ? 3.545 -10.810 -2.891 1.00 87.81 197 ALA A C 1
ATOM 1617 O O . ALA A 1 197 ? 3.027 -10.082 -3.731 1.00 87.81 197 ALA A O 1
ATOM 1618 N N . GLU A 1 198 ? 4.201 -11.921 -3.234 1.00 87.69 198 GLU A N 1
ATOM 1619 C CA . GLU A 1 198 ? 4.395 -12.351 -4.622 1.00 87.69 198 GLU A CA 1
ATOM 1620 C C . GLU A 1 198 ? 3.071 -12.661 -5.347 1.00 87.69 198 GLU A C 1
ATOM 1622 O O . GLU A 1 198 ? 2.962 -12.466 -6.556 1.00 87.69 198 GLU A O 1
ATOM 1627 N N . SER A 1 199 ? 2.037 -13.125 -4.631 1.00 89.19 199 SER A N 1
ATOM 1628 C CA . SER A 1 199 ? 0.763 -13.519 -5.250 1.00 89.19 199 SER A CA 1
ATOM 1629 C C . SER A 1 199 ? 0.026 -12.371 -5.947 1.00 89.19 199 SER A C 1
ATOM 1631 O O . SER A 1 199 ? -0.798 -12.630 -6.819 1.00 89.19 199 SER A O 1
ATOM 1633 N N . TYR A 1 200 ? 0.369 -11.121 -5.626 1.00 88.12 200 TYR A N 1
ATOM 1634 C CA . TYR A 1 200 ? -0.169 -9.926 -6.275 1.00 88.12 200 TYR A CA 1
ATOM 1635 C C . TYR A 1 200 ? 0.380 -9.692 -7.693 1.00 88.12 200 TYR A C 1
ATOM 1637 O O . TYR A 1 200 ? -0.124 -8.802 -8.379 1.00 88.12 200 TYR A O 1
ATOM 1645 N N . PHE A 1 201 ? 1.384 -10.457 -8.129 1.00 86.69 201 PHE A N 1
ATOM 1646 C CA . PHE A 1 201 ? 2.075 -10.307 -9.418 1.00 86.69 201 PHE A CA 1
ATOM 1647 C C . PHE A 1 201 ? 1.943 -11.547 -10.318 1.00 86.69 201 PHE A C 1
ATOM 1649 O O . PHE A 1 201 ? 2.787 -11.773 -11.186 1.00 86.69 201 PHE A O 1
ATOM 1656 N N . LYS A 1 202 ? 0.942 -12.392 -10.047 1.00 77.50 202 LYS A N 1
ATOM 1657 C CA . LYS A 1 202 ? 0.606 -13.569 -10.857 1.00 77.50 202 LYS A CA 1
ATOM 1658 C C . LYS A 1 202 ? -0.310 -13.217 -12.018 1.00 77.50 202 LYS A C 1
ATOM 1660 O O . LYS A 1 202 ? -1.143 -12.301 -11.841 1.00 77.50 202 LYS A O 1
#